Protein 3H5J (pdb70)

GO terms:
  GO:0005886 plasma membrane (C, HDA)
  GO:0009098 L-leucine biosynthetic process (P, IMP)

Foldseek 3Di:
DDADFKDKWFEFEAADEQAAQCQQFNPVQPVDPDLPAPQCRGSVVVVVDCPRRCNDPPNVLTAEYLYEAAAHADDHDLVSLSNSVRSRHQEYEYQYYHVVVLVSCLQQQHHDWHFHVVVSVVVNVLCVVPPGFMWMAGLVQQWIDTPNDIGHTDDDPVSSVSRRVVHD/DADFKDKWFEFEAEDEQCEACQQFNPVQVPDDDLPAPQCRGNVVVVVDCPRRCNDPPVVLTAEYLYEAAPHDDDHDLVSLRNSVSSRHQEYEYQYYHPVCQVSCLQVRHHYWHFHVVVSVVVNVLCVVPGGFMWMAGLVQQWIDTPNDITHTDHDVVSSVSNRVVPD

Nearest PDB structures (foldseek):
  3h5j-assembly1_A  TM=1.006E+00  e=5.951E-39  Mycobacterium tuberculosis
  3h5e-assembly2_B  TM=9.821E-01  e=2.047E-31  Mycobacterium tuberculosis
  3q3w-assembly1_A  TM=9.520E-01  e=8.293E-19  Campylobacter jejuni subsp. jejuni IA3902
  2hcu-assembly1_A  TM=9.298E-01  e=5.279E-19  Streptococcus mutans
  1v7l-assembly1_B  TM=7.993E-01  e=8.007E-11  Pyrococcus horikoshii OT3

Organism: Mycobacterium tuberculosis (strain ATCC 25618 / H37Rv) (NCBI:txid83332)

CATH classification: 3.20.19.10

B-factor: mean 21.62, std 10.98, range [8.54, 83.17]

Structure (mmCIF, N/CA/C/O backbone):
data_3H5J
#
_entry.id   3H5J
#
_cell.length_a   41.070
_cell.length_b   75.710
_cell.length_c   48.840
_cell.angle_alpha   90.00
_cell.angle_beta   103.22
_cell.angle_gamma   90.00
#
_symmetry.space_group_name_H-M   'P 1 21 1'
#
loop_
_entity.id
_entity.type
_entity.pdbx_description
1 polymer '3-isopropylmalate dehydratase small subunit'
2 non-polymer 1,2-ETHANEDIOL
3 non-polymer 'SULFATE ION'
4 water water
#
loop_
_atom_site.group_PDB
_atom_site.id
_atom_site.type_symbol
_atom_site.label_atom_id
_atom_site.label_alt_id
_atom_site.label_comp_id
_atom_site.label_asym_id
_atom_site.label_entity_id
_atom_site.label_seq_id
_atom_site.pdbx_PDB_ins_code
_atom_site.Cartn_x
_atom_site.Cartn_y
_atom_site.Cartn_z
_atom_site.occupancy
_atom_site.B_iso_or_equiv
_atom_site.auth_seq_id
_atom_site.auth_comp_id
_atom_site.auth_asym_id
_atom_site.auth_atom_id
_atom_site.pdbx_PDB_model_num
ATOM 1 N N . SER A 1 4 A 23.432 17.279 -12.491 1.00 44.41 1 SER A N 1
ATOM 2 C CA . SER A 1 4 A 23.985 16.618 -13.671 1.00 41.23 1 SER A CA 1
ATOM 3 C C . SER A 1 4 A 25.508 16.580 -13.554 1.00 39.53 1 SER A C 1
ATOM 4 O O . SER A 1 4 A 26.133 17.444 -12.908 1.00 53.15 1 SER A O 1
ATOM 7 N N . GLU A 1 5 ? 26.114 15.559 -14.170 1.00 39.87 2 GLU A N 1
ATOM 8 C CA . GLU A 1 5 ? 27.562 15.588 -14.231 1.00 40.52 2 GLU A CA 1
ATOM 9 C C . GLU A 1 5 ? 27.935 15.706 -15.712 1.00 42.27 2 GLU A C 1
ATOM 10 O O . GLU A 1 5 ? 27.274 15.191 -16.599 1.00 48.47 2 GLU A O 1
ATOM 16 N N . ALA A 1 6 ? 29.042 16.406 -15.883 1.00 40.11 3 ALA A N 1
ATOM 17 C CA . ALA A 1 6 ? 29.662 16.529 -17.198 1.00 38.43 3 ALA A CA 1
ATOM 18 C C . ALA A 1 6 ? 30.355 15.240 -17.619 1.00 38.62 3 ALA A C 1
ATOM 19 O O . ALA A 1 6 ? 31.007 14.544 -16.851 1.00 43.30 3 ALA A O 1
ATOM 21 N N . PHE A 1 7 ? 30.165 14.936 -18.909 1.00 31.73 4 PHE A N 1
ATOM 22 C CA . PHE A 1 7 ? 30.682 13.772 -19.551 1.00 27.47 4 PHE A CA 1
ATOM 23 C C . PHE A 1 7 ? 31.909 14.227 -20.352 1.00 28.28 4 PHE A C 1
ATOM 24 O O . PHE A 1 7 ? 31.667 14.832 -21.402 1.00 28.23 4 PHE A O 1
ATOM 32 N N . HIS A 1 8 ? 33.032 13.704 -19.916 1.00 28.85 5 HIS A N 1
ATOM 33 C CA . HIS A 1 8 ? 34.208 13.822 -20.794 1.00 29.56 5 HIS A CA 1
ATOM 34 C C . HIS A 1 8 ? 34.792 12.485 -21.221 1.00 25.05 5 HIS A C 1
ATOM 35 O O . HIS A 1 8 ? 34.950 12.281 -22.435 1.00 25.03 5 HIS A O 1
ATOM 42 N N . THR A 1 9 ? 35.077 11.577 -20.291 1.00 25.75 6 THR A N 1
ATOM 43 C CA . THR A 1 9 ? 35.510 10.220 -20.609 1.00 23.90 6 THR A CA 1
ATOM 44 C C . THR A 1 9 ? 34.905 9.273 -19.576 1.00 23.05 6 THR A C 1
ATOM 45 O O . THR A 1 9 ? 34.734 9.651 -18.398 1.00 32.25 6 THR A O 1
ATOM 52 N N . HIS A 1 10 ? 34.582 8.053 -19.967 1.00 17.98 7 HIS A N 1
ATOM 53 C CA . HIS A 1 10 ? 34.018 7.064 -19.084 1.00 16.23 7 HIS A CA 1
ATOM 54 C C . HIS A 1 10 ? 34.680 5.718 -19.392 1.00 16.73 7 HIS A C 1
ATOM 55 O O . HIS A 1 10 ? 34.746 5.348 -20.571 1.00 16.95 7 HIS A O 1
ATOM 62 N N . SER A 1 11 ? 35.148 5.019 -18.409 1.00 16.18 8 SER A N 1
ATOM 63 C CA . SER A 1 11 ? 35.676 3.655 -18.491 1.00 15.49 8 SER A CA 1
ATOM 64 C C . SER A 1 11 ? 34.859 2.763 -17.598 1.00 15.12 8 SER A C 1
ATOM 65 O O . SER A 1 11 ? 34.661 3.096 -16.402 1.00 18.86 8 SER A O 1
ATOM 68 N N . GLY A 1 12 ? 34.410 1.629 -18.103 1.00 13.96 9 GLY A N 1
ATOM 69 C CA . GLY A 1 12 ? 33.714 0.695 -17.236 1.00 14.55 9 GLY A CA 1
ATOM 70 C C . GLY A 1 12 ? 33.569 -0.646 -17.892 1.00 12.33 9 GLY A C 1
ATOM 71 O O . GLY A 1 12 ? 33.928 -0.819 -19.065 1.00 12.70 9 GLY A O 1
ATOM 72 N N . ILE A 1 13 ? 33.032 -1.588 -17.140 1.00 12.45 10 ILE A N 1
ATOM 73 C CA . ILE A 1 13 ? 32.837 -2.936 -17.656 1.00 11.98 10 ILE A CA 1
ATOM 74 C C . ILE A 1 13 ? 31.844 -2.864 -18.815 1.00 11.51 10 ILE A C 1
ATOM 75 O O . ILE A 1 13 ? 30.766 -2.325 -18.708 1.00 11.87 10 ILE A O 1
ATOM 80 N N . GLY A 1 14 ? 32.249 -3.511 -19.906 1.00 10.69 11 GLY A N 1
ATOM 81 C CA . GLY A 1 14 ? 31.394 -3.631 -21.076 1.00 10.61 11 GLY A CA 1
ATOM 82 C C . GLY A 1 14 ? 30.438 -4.800 -20.942 1.00 9.83 11 GLY A C 1
ATOM 83 O O . GLY A 1 14 ? 30.775 -5.874 -20.474 1.00 11.49 11 GLY A O 1
ATOM 84 N N . VAL A 1 15 ? 29.205 -4.583 -21.428 1.00 9.94 12 VAL A N 1
ATOM 85 C CA . VAL A 1 15 ? 28.159 -5.598 -21.369 1.00 10.46 12 VAL A CA 1
ATOM 86 C C . VAL A 1 15 ? 27.724 -5.948 -22.783 1.00 9.88 12 VAL A C 1
ATOM 87 O O . VAL A 1 15 ? 27.206 -5.051 -23.507 1.00 10.42 12 VAL A O 1
ATOM 91 N N . PRO A 1 16 ? 27.876 -7.192 -23.194 1.00 9.77 13 PRO A N 1
ATOM 92 C CA . PRO A 1 16 ? 27.504 -7.567 -24.552 1.00 10.44 13 PRO A CA 1
ATOM 93 C C . PRO A 1 16 ? 26.048 -7.967 -24.666 1.00 10.40 13 PRO A C 1
ATOM 94 O O . PRO A 1 16 ? 25.670 -9.071 -24.260 1.00 15.04 13 PRO A O 1
ATOM 98 N N . LEU A 1 17 ? 25.226 -7.147 -25.236 1.00 10.66 14 LEU A N 1
ATOM 99 C CA . LEU A 1 17 ? 23.793 -7.362 -25.398 1.00 10.38 14 LEU A CA 1
ATOM 100 C C . LEU A 1 17 ? 23.508 -7.598 -26.887 1.00 10.40 14 LEU A C 1
ATOM 101 O O . LEU A 1 17 ? 23.351 -6.646 -27.652 1.00 10.34 14 LEU A O 1
ATOM 106 N N . ARG A 1 18 ? 23.406 -8.878 -27.273 1.00 12.90 15 ARG A N 1
ATOM 107 C CA . ARG A 1 18 ? 23.147 -9.227 -28.667 1.00 13.61 15 ARG A CA 1
ATOM 108 C C . ARG A 1 18 ? 21.648 -9.233 -28.882 1.00 13.76 15 ARG A C 1
ATOM 109 O O . ARG A 1 18 ? 21.029 -10.280 -29.109 1.00 16.04 15 ARG A O 1
ATOM 117 N N . ARG A 1 19 ? 21.076 -8.063 -28.762 1.00 13.42 16 ARG A N 1
ATOM 118 C CA . ARG A 1 19 ? 19.667 -7.818 -29.027 1.00 12.85 16 ARG A CA 1
ATOM 119 C C . ARG A 1 19 ? 19.641 -6.615 -29.951 1.00 11.65 16 ARG A C 1
ATOM 120 O O . ARG A 1 19 ? 20.227 -5.570 -29.666 1.00 12.80 16 ARG A O 1
ATOM 128 N N . SER A 1 20 ? 18.894 -6.755 -31.023 1.00 13.17 17 SER A N 1
ATOM 129 C CA . SER A 1 20 ? 18.680 -5.738 -32.024 1.00 11.89 17 SER A CA 1
ATOM 130 C C . SER A 1 20 ? 17.239 -5.242 -31.962 1.00 10.75 17 SER A C 1
ATOM 131 O O . SER A 1 20 ? 16.366 -5.918 -31.445 1.00 12.04 17 SER A O 1
ATOM 134 N N . ASN A 1 21 ? 17.054 -4.044 -32.488 1.00 11.23 18 ASN A N 1
ATOM 135 C CA . ASN A 1 21 ? 15.686 -3.521 -32.601 1.00 12.71 18 ASN A CA 1
ATOM 136 C C . ASN A 1 21 ? 15.025 -3.404 -31.220 1.00 12.66 18 ASN A C 1
ATOM 137 O O . ASN A 1 21 ? 13.827 -3.611 -31.086 1.00 14.93 18 ASN A O 1
ATOM 142 N N . VAL A 1 22 ? 15.829 -3.078 -30.205 1.00 12.07 19 VAL A N 1
ATOM 143 C CA . VAL A 1 22 ? 15.344 -3.048 -28.830 1.00 12.29 19 VAL A CA 1
ATOM 144 C C . VAL A 1 22 ? 14.372 -1.873 -28.646 1.00 13.45 19 VAL A C 1
ATOM 145 O O . VAL A 1 22 ? 14.713 -0.730 -28.931 1.00 15.26 19 VAL A O 1
ATOM 149 N N . ASP A 1 23 ? 13.186 -2.183 -28.202 1.00 14.29 20 ASP A N 1
ATOM 150 C CA . ASP A 1 23 ? 12.128 -1.174 -28.014 1.00 16.25 20 ASP A CA 1
ATOM 151 C C . ASP A 1 23 ? 12.114 -0.695 -26.571 1.00 13.95 20 ASP A C 1
ATOM 152 O O . ASP A 1 23 ? 12.635 -1.328 -25.648 1.00 14.48 20 ASP A O 1
ATOM 161 N N . THR A 1 24 ? 11.537 0.474 -26.388 1.00 12.85 21 THR A N 1
ATOM 162 C CA . THR A 1 24 ? 11.427 1.116 -25.086 1.00 13.98 21 THR A CA 1
ATOM 163 C C . THR A 1 24 ? 10.823 0.191 -24.051 1.00 13.44 21 THR A C 1
ATOM 164 O O . THR A 1 24 ? 11.291 0.189 -22.924 1.00 13.68 21 THR A O 1
ATOM 168 N N . ASP A 1 25 ? 9.838 -0.603 -24.390 1.00 13.95 22 ASP A N 1
ATOM 169 C CA . ASP A 1 25 ? 9.218 -1.445 -23.335 1.00 15.22 22 ASP A CA 1
ATOM 170 C C . ASP A 1 25 ? 10.063 -2.642 -22.950 1.00 14.89 22 ASP A C 1
ATOM 171 O O . ASP A 1 25 ? 9.825 -3.241 -21.925 1.00 16.89 22 ASP A O 1
ATOM 180 N N . GLN A 1 26 ? 11.065 -3.001 -23.761 1.00 13.55 23 GLN A N 1
ATOM 181 C CA . GLN A 1 26 ? 12.080 -3.960 -23.317 1.00 13.41 23 GLN A CA 1
ATOM 182 C C . GLN A 1 26 ? 13.112 -3.304 -22.392 1.00 11.64 23 GLN A C 1
ATOM 183 O O . GLN A 1 26 ? 13.584 -3.895 -21.434 1.00 13.01 23 GLN A O 1
ATOM 189 N N . ILE A 1 27 ? 13.487 -2.069 -22.721 1.00 11.51 24 ILE A N 1
ATOM 190 C CA . ILE A 1 27 ? 14.412 -1.313 -21.861 1.00 11.43 24 ILE A CA 1
ATOM 191 C C . ILE A 1 27 ? 13.790 -1.057 -20.523 1.00 11.32 24 ILE A C 1
ATOM 192 O O . ILE A 1 27 ? 14.479 -1.209 -19.504 1.00 11.97 24 ILE A O 1
ATOM 197 N N . ILE A 1 28 ? 12.531 -0.666 -20.467 1.00 11.94 25 ILE A N 1
ATOM 198 C CA . ILE A 1 28 ? 11.841 -0.490 -19.197 1.00 12.71 25 ILE A CA 1
ATOM 199 C C . ILE A 1 28 ? 10.365 -0.756 -19.460 1.00 12.71 25 ILE A C 1
ATOM 200 O O . ILE A 1 28 ? 9.649 -0.034 -20.122 1.00 14.32 25 ILE A O 1
ATOM 205 N N . PRO A 1 29 ? 9.886 -1.902 -18.939 1.00 14.14 26 PRO A N 1
ATOM 206 C CA . PRO A 1 29 ? 8.472 -2.256 -19.167 1.00 15.12 26 PRO A CA 1
ATOM 207 C C . PRO A 1 29 ? 7.491 -1.235 -18.638 1.00 14.43 26 PRO A C 1
ATOM 208 O O . PRO A 1 29 ? 7.694 -0.519 -17.661 1.00 14.70 26 PRO A O 1
ATOM 212 N N . ALA A 1 30 ? 6.344 -1.176 -19.312 1.00 17.82 27 ALA A N 1
ATOM 213 C CA . ALA A 1 30 ? 5.253 -0.228 -19.059 1.00 21.86 27 ALA A CA 1
ATOM 214 C C . ALA A 1 30 ? 4.822 -0.204 -17.601 1.00 18.33 27 ALA A C 1
ATOM 215 O O . ALA A 1 30 ? 4.456 0.858 -17.074 1.00 20.10 27 ALA A O 1
ATOM 217 N N . VAL A 1 31 ? 4.813 -1.331 -16.911 1.00 17.85 28 VAL A N 1
ATOM 218 C CA . VAL A 1 31 ? 4.328 -1.421 -15.537 1.00 18.43 28 VAL A CA 1
ATOM 219 C C . VAL A 1 31 ? 5.206 -0.601 -14.611 1.00 16.99 28 VAL A C 1
ATOM 220 O O . VAL A 1 31 ? 4.771 -0.265 -13.522 1.00 23.48 28 VAL A O 1
ATOM 224 N N . PHE A 1 32 ? 6.429 -0.245 -14.973 1.00 14.66 29 PHE A N 1
ATOM 225 C CA . PHE A 1 32 ? 7.300 0.568 -14.164 1.00 14.97 29 PHE A CA 1
ATOM 226 C C . PHE A 1 32 ? 7.123 2.073 -14.386 1.00 16.08 29 PHE A C 1
ATOM 227 O O . PHE A 1 32 ? 7.730 2.919 -13.733 1.00 20.87 29 PHE A O 1
ATOM 235 N N . LEU A 1 33 ? 6.334 2.457 -15.354 1.00 17.88 30 LEU A N 1
ATOM 236 C CA . LEU A 1 33 ? 6.286 3.908 -15.648 1.00 18.51 30 LEU A CA 1
ATOM 237 C C . LEU A 1 33 ? 5.061 4.595 -15.128 1.00 16.69 30 LEU A C 1
ATOM 238 O O . LEU A 1 33 ? 4.742 5.696 -15.522 1.00 20.17 30 LEU A O 1
ATOM 243 N N . LYS A 1 34 ? 4.351 3.964 -14.216 1.00 17.75 31 LYS A N 1
ATOM 244 C CA . LYS A 1 34 ? 3.303 4.689 -13.462 1.00 18.70 31 LYS A CA 1
ATOM 245 C C . LYS A 1 34 ? 3.872 5.470 -12.287 1.00 19.70 31 LYS A C 1
ATOM 246 O O . LYS A 1 34 ? 3.146 6.306 -11.758 1.00 26.50 31 LYS A O 1
ATOM 252 N N . ARG A 1 35 ? 5.107 5.244 -11.890 1.00 20.27 32 ARG A N 1
ATOM 253 C CA . ARG A 1 35 ? 5.806 6.005 -10.851 1.00 23.53 32 ARG A CA 1
ATOM 254 C C . ARG A 1 35 ? 5.918 7.473 -11.246 1.00 24.06 32 ARG A C 1
ATOM 255 O O . ARG A 1 35 ? 6.351 7.653 -12.386 1.00 23.98 32 ARG A O 1
ATOM 263 N N . VAL A 1 36 ? 5.588 8.435 -10.399 1.00 22.60 33 VAL A N 1
ATOM 264 C CA . VAL A 1 36 ? 5.540 9.889 -10.621 1.00 25.22 33 VAL A CA 1
ATOM 265 C C . VAL A 1 36 ? 6.816 10.493 -10.086 1.00 24.26 33 VAL A C 1
ATOM 266 O O . VAL A 1 36 ? 7.147 11.660 -10.306 1.00 28.30 33 VAL A O 1
ATOM 270 N N . THR A 1 37 ? 7.547 9.700 -9.327 1.00 26.93 34 THR A N 1
ATOM 271 C CA . THR A 1 37 ? 8.757 10.175 -8.708 1.00 32.53 34 THR A CA 1
ATOM 272 C C . THR A 1 37 ? 9.915 9.986 -9.677 1.00 29.76 34 THR A C 1
ATOM 273 O O . THR A 1 37 ? 9.927 9.493 -10.837 1.00 32.15 34 THR A O 1
ATOM 277 N N . ARG A 1 38 ? 11.032 10.485 -9.119 1.00 30.23 35 ARG A N 1
ATOM 278 C CA . ARG A 1 38 ? 12.265 10.550 -9.855 1.00 29.98 35 ARG A CA 1
ATOM 279 C C . ARG A 1 38 ? 13.354 9.610 -9.289 1.00 31.22 35 ARG A C 1
ATOM 280 O O . ARG A 1 38 ? 14.301 9.558 -10.051 1.00 40.57 35 ARG A O 1
ATOM 288 N N . THR A 1 39 ? 13.216 9.022 -8.115 1.00 34.57 36 THR A N 1
ATOM 289 C CA . THR A 1 39 ? 14.104 8.056 -7.511 1.00 34.51 36 THR A CA 1
ATOM 290 C C . THR A 1 39 ? 14.258 6.890 -8.499 1.00 28.22 36 THR A C 1
ATOM 291 O O . THR A 1 39 ? 13.405 6.685 -9.337 1.00 26.47 36 THR A O 1
ATOM 295 N N . GLY A 1 40 ? 15.363 6.185 -8.411 1.00 29.99 37 GLY A N 1
ATOM 296 C CA . GLY A 1 40 ? 15.701 5.022 -9.067 1.00 34.02 37 GLY A CA 1
ATOM 297 C C . GLY A 1 40 ? 14.889 4.090 -9.904 1.00 27.77 37 GLY A C 1
ATOM 298 O O . GLY A 1 40 ? 14.057 3.312 -9.465 1.00 31.23 37 GLY A O 1
ATOM 299 N N . PHE A 1 41 ? 15.112 4.142 -11.218 1.00 20.12 38 PHE A N 1
ATOM 300 C CA . PHE A 1 41 ? 14.455 3.238 -12.141 1.00 16.14 38 PHE A CA 1
ATOM 301 C C . PHE A 1 41 ? 15.297 2.037 -12.487 1.00 13.77 38 PHE A C 1
ATOM 302 O O . PHE A 1 41 ? 14.972 1.243 -13.394 1.00 15.62 38 PHE A O 1
ATOM 310 N N . GLU A 1 42 ? 16.358 1.791 -11.764 1.00 14.91 39 GLU A N 1
ATOM 311 C CA . GLU A 1 42 ? 17.285 0.696 -12.087 1.00 13.29 39 GLU A CA 1
ATOM 312 C C . GLU A 1 42 ? 16.590 -0.665 -12.085 1.00 14.47 39 GLU A C 1
ATOM 313 O O . GLU A 1 42 ? 16.996 -1.514 -12.883 1.00 13.99 39 GLU A O 1
ATOM 319 N N . ASP A 1 43 ? 15.623 -0.871 -11.192 1.00 14.55 40 ASP A N 1
ATOM 320 C CA . ASP A 1 43 ? 15.015 -2.181 -11.144 1.00 14.63 40 ASP A CA 1
ATOM 321 C C . ASP A 1 43 ? 14.144 -2.440 -12.375 1.00 13.92 40 ASP A C 1
ATOM 322 O O . ASP A 1 43 ? 13.876 -3.617 -12.659 1.00 15.97 40 ASP A O 1
ATOM 331 N N . GLY A 1 44 ? 13.721 -1.405 -13.076 1.00 14.21 41 GLY A N 1
ATOM 332 C CA . GLY A 1 44 ? 12.974 -1.598 -14.300 1.00 14.73 41 GLY A CA 1
ATOM 333 C C . GLY A 1 44 ? 13.826 -1.895 -15.519 1.00 13.16 41 GLY A C 1
ATOM 334 O O . GLY A 1 44 ? 13.267 -2.377 -16.513 1.00 13.54 41 GLY A O 1
ATOM 335 N N . LEU A 1 45 ? 15.111 -1.616 -15.500 1.00 11.93 42 LEU A N 1
ATOM 336 C CA . LEU A 1 45 ? 15.944 -1.785 -16.662 1.00 11.49 42 LEU A CA 1
ATOM 337 C C . LEU A 1 45 ? 15.936 -3.229 -17.110 1.00 11.56 42 LEU A C 1
ATOM 338 O O . LEU A 1 45 ? 16.318 -4.132 -16.327 1.00 12.53 42 LEU A O 1
ATOM 343 N N . PHE A 1 46 ? 15.520 -3.517 -18.335 1.00 10.84 43 PHE A N 1
ATOM 344 C CA . PHE A 1 46 ? 15.498 -4.877 -18.869 1.00 11.81 43 PHE A CA 1
ATOM 345 C C . PHE A 1 46 ? 14.763 -5.808 -17.911 1.00 11.98 43 PHE A C 1
ATOM 346 O O . PHE A 1 46 ? 15.089 -6.967 -17.789 1.00 12.34 43 PHE A O 1
ATOM 354 N N . ALA A 1 47 ? 13.726 -5.348 -17.209 1.00 13.02 44 ALA A N 1
ATOM 355 C CA . ALA A 1 47 ? 13.204 -6.145 -16.104 1.00 13.82 44 ALA A CA 1
ATOM 356 C C . ALA A 1 47 ? 12.567 -7.440 -16.556 1.00 14.36 44 ALA A C 1
ATOM 357 O O . ALA A 1 47 ? 12.584 -8.441 -15.854 1.00 15.31 44 ALA A O 1
ATOM 359 N N . GLY A 1 48 ? 11.952 -7.441 -17.741 1.00 14.74 4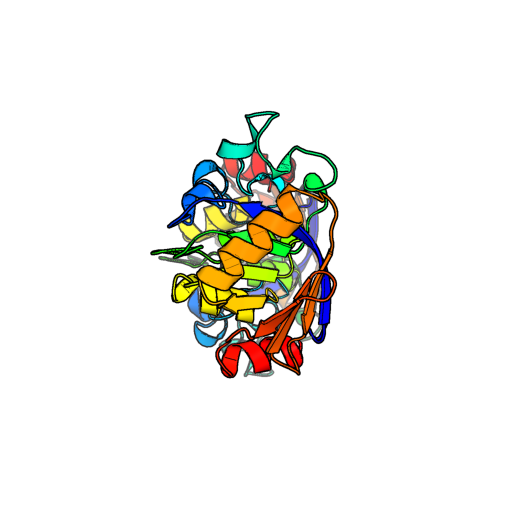5 GLY A N 1
ATOM 360 C CA . GLY A 1 48 ? 11.394 -8.681 -18.244 1.00 15.35 45 GLY A CA 1
ATOM 361 C C . GLY A 1 48 ? 12.501 -9.690 -18.522 1.00 14.18 45 GLY A C 1
ATOM 362 O O . GLY A 1 48 ? 12.477 -10.828 -18.066 1.00 15.11 45 GLY A O 1
ATOM 363 N N . TRP A 1 49 ? 13.536 -9.245 -19.245 1.00 12.91 46 TRP A N 1
ATOM 364 C CA . TRP A 1 49 ? 14.647 -10.097 -19.629 1.00 12.61 46 TRP A CA 1
ATOM 365 C C . TRP A 1 49 ? 15.472 -10.590 -18.434 1.00 12.31 46 TRP A C 1
ATOM 366 O O . TRP A 1 49 ? 15.994 -11.708 -18.445 1.00 12.55 46 TRP A O 1
ATOM 377 N N . ARG A 1 50 ? 15.473 -9.799 -17.365 1.00 12.30 47 ARG A N 1
ATOM 378 C CA . ARG A 1 50 ? 16.192 -10.150 -16.168 1.00 11.70 47 ARG A CA 1
ATOM 379 C C . ARG A 1 50 ? 15.551 -11.288 -15.371 1.00 12.20 47 ARG A C 1
ATOM 380 O O . ARG A 1 50 ? 16.153 -11.767 -14.445 1.00 13.64 47 ARG A O 1
ATOM 388 N N . SER A 1 51 ? 14.368 -11.711 -15.781 1.00 12.74 48 SER A N 1
ATOM 389 C CA . SER A 1 51 ? 13.770 -12.867 -15.171 1.00 15.17 48 SER A CA 1
ATOM 390 C C . SER A 1 51 ? 14.578 -14.132 -15.428 1.00 15.38 48 SER A C 1
ATOM 391 O O . SER A 1 51 ? 14.467 -15.091 -14.667 1.00 17.17 48 SER A O 1
ATOM 394 N N . ASP A 1 52 ? 15.398 -14.167 -16.491 1.00 14.92 49 ASP A N 1
ATOM 395 C CA . ASP A 1 52 ? 16.236 -15.341 -16.797 1.00 15.44 49 ASP A CA 1
ATOM 396 C C . ASP A 1 52 ? 17.584 -15.212 -16.122 1.00 15.42 49 ASP A C 1
ATOM 397 O O . ASP A 1 52 ? 18.289 -14.225 -16.385 1.00 14.73 49 ASP A O 1
ATOM 402 N N . PRO A 1 53 ? 17.977 -16.159 -15.251 1.00 16.26 50 PRO A N 1
ATOM 403 C CA . PRO A 1 53 ? 19.275 -16.042 -14.576 1.00 16.78 50 PRO A CA 1
ATOM 404 C C . PRO A 1 53 ? 20.460 -16.069 -15.552 1.00 16.25 50 PRO A C 1
ATOM 405 O O . PRO A 1 53 ? 21.580 -15.715 -15.179 1.00 18.33 50 PRO A O 1
ATOM 409 N N . ALA A 1 54 ? 20.254 -16.502 -16.783 1.00 15.75 51 ALA A N 1
ATOM 410 C CA . ALA A 1 54 ? 21.315 -16.496 -17.773 1.00 15.30 51 ALA A CA 1
ATOM 411 C C . ALA A 1 54 ? 21.338 -15.245 -18.618 1.00 14.64 51 ALA A C 1
ATOM 412 O O . ALA A 1 54 ? 22.219 -15.086 -19.464 1.00 15.24 51 ALA A O 1
ATOM 414 N N . PHE A 1 55 ? 20.415 -14.294 -18.383 1.00 14.05 52 PHE A N 1
ATOM 415 C CA . PHE A 1 55 ? 20.500 -13.006 -19.088 1.00 12.84 52 PHE A CA 1
ATOM 416 C C . PHE A 1 55 ? 21.770 -12.314 -18.666 1.00 12.12 52 PHE A C 1
ATOM 417 O O . PHE A 1 55 ? 22.144 -12.370 -17.511 1.00 12.78 52 PHE A O 1
ATOM 425 N N . VAL A 1 56 ? 22.407 -11.655 -19.621 1.00 12.18 53 VAL A N 1
ATOM 426 C CA . VAL A 1 56 ? 23.758 -11.169 -19.410 1.00 13.36 53 VAL A CA 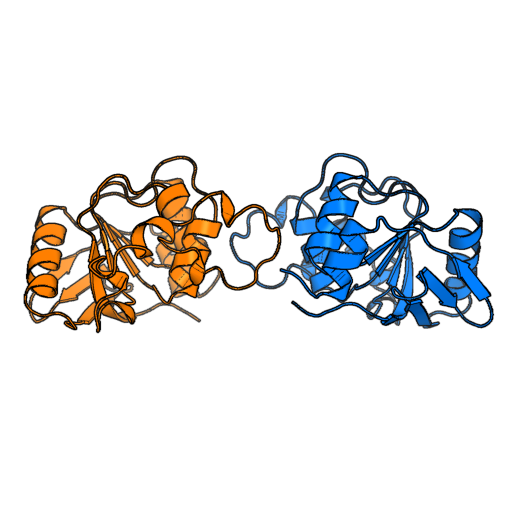1
ATOM 427 C C . VAL A 1 56 ? 23.897 -10.278 -18.216 1.00 13.44 53 VAL A C 1
ATOM 428 O O . VAL A 1 56 ? 24.896 -10.286 -17.499 1.00 14.04 53 VAL A O 1
ATOM 432 N N . LEU A 1 57 ? 22.883 -9.444 -17.962 1.00 14.22 54 LEU A N 1
ATOM 433 C CA . LEU A 1 57 ? 23.026 -8.469 -16.922 1.00 15.10 54 LEU A CA 1
ATOM 434 C C . LEU A 1 57 ? 22.943 -9.101 -15.534 1.00 15.24 54 LEU A C 1
ATOM 435 O O . LEU A 1 57 ? 23.229 -8.495 -14.520 1.00 17.91 54 LEU A O 1
ATOM 440 N N . ASN A 1 58 ? 22.523 -10.386 -15.461 1.00 14.79 55 ASN A N 1
ATOM 441 C CA . ASN A 1 58 ? 22.530 -11.129 -14.227 1.00 15.14 55 ASN A CA 1
ATOM 442 C C . ASN A 1 58 ? 23.835 -11.834 -13.915 1.00 14.94 55 ASN A C 1
ATOM 443 O O . ASN A 1 58 ? 23.974 -12.472 -12.888 1.00 19.12 55 ASN A O 1
ATOM 448 N N . LEU A 1 59 ? 24.788 -11.826 -14.830 1.00 13.67 56 LEU A N 1
ATOM 449 C CA . LEU A 1 59 ? 26.020 -12.549 -14.673 1.00 12.77 56 LEU A CA 1
ATOM 450 C C . LEU A 1 59 ? 27.137 -11.643 -14.186 1.00 11.94 56 LEU A C 1
ATOM 451 O O . LEU A 1 59 ? 27.378 -10.564 -14.749 1.00 14.07 56 LEU A O 1
ATOM 456 N N . SER A 1 60 ? 27.882 -12.096 -13.220 1.00 12.84 57 SER A N 1
ATOM 457 C CA . SER A 1 60 ? 29.076 -11.369 -12.822 1.00 13.14 57 SER A CA 1
ATOM 458 C C . SER A 1 60 ? 30.116 -11.457 -13.903 1.00 13.00 57 SER A C 1
ATOM 459 O O . SER A 1 60 ? 30.274 -12.535 -14.497 1.00 14.81 57 SER A O 1
ATOM 464 N N . PRO A 1 61 ? 30.903 -10.423 -14.206 1.00 12.72 58 PRO A N 1
ATOM 465 C CA . PRO A 1 61 ? 30.864 -9.072 -13.656 1.00 12.15 58 PRO A CA 1
ATOM 466 C C . PRO A 1 61 ? 30.013 -8.103 -14.450 1.00 11.12 58 PRO A C 1
ATOM 467 O O . PRO A 1 61 ? 29.986 -6.887 -14.175 1.00 11.68 58 PRO A O 1
ATOM 471 N N . PHE A 1 62 ? 29.279 -8.604 -15.440 1.00 11.64 59 PHE A N 1
ATOM 472 C CA . PHE A 1 62 ? 28.444 -7.758 -16.311 1.00 11.34 59 PHE A CA 1
ATOM 473 C C . PHE A 1 62 ? 27.344 -7.073 -15.546 1.00 11.43 59 PHE A C 1
ATOM 474 O O . PHE A 1 62 ? 26.883 -6.021 -15.934 1.00 12.04 59 PHE A O 1
ATOM 482 N N . ASP A 1 63 ? 26.938 -7.652 -14.419 1.00 11.46 60 ASP A N 1
ATOM 483 C CA . ASP A 1 63 ? 25.957 -7.012 -13.567 1.00 11.84 60 ASP A CA 1
ATOM 484 C C . ASP A 1 63 ? 26.425 -5.678 -13.014 1.00 11.84 60 ASP A C 1
ATOM 485 O O . ASP A 1 63 ? 25.579 -4.882 -12.604 1.00 13.09 60 ASP A O 1
ATOM 490 N N . ARG A 1 64 ? 27.720 -5.399 -13.013 1.00 11.66 61 ARG A N 1
ATOM 491 C CA . ARG A 1 64 ? 28.266 -4.108 -12.639 1.00 11.48 61 ARG A CA 1
ATOM 492 C C . ARG A 1 64 ? 28.717 -3.284 -13.832 1.00 10.98 61 ARG A C 1
ATOM 493 O O . ARG A 1 64 ? 29.456 -2.318 -13.734 1.00 11.90 61 ARG A O 1
ATOM 501 N N . GLY A 1 65 ? 28.218 -3.674 -15.021 1.00 11.50 62 GLY A N 1
ATOM 502 C CA . GLY A 1 65 ? 28.589 -2.939 -16.216 1.00 12.47 62 GLY A CA 1
ATOM 503 C C . GLY A 1 65 ? 28.091 -1.513 -16.285 1.00 10.51 62 GLY A C 1
ATOM 504 O O . GLY A 1 65 ? 27.062 -1.172 -15.740 1.00 11.71 62 GLY A O 1
ATOM 505 N N . SER A 1 66 ? 28.843 -0.728 -17.023 1.00 11.38 63 SER A N 1
ATOM 506 C CA . SER A 1 66 ? 28.451 0.650 -17.285 1.00 11.28 63 SER A CA 1
ATOM 507 C C . SER A 1 66 ? 28.602 1.066 -18.752 1.00 11.29 63 SER A C 1
ATOM 508 O O . SER A 1 66 ? 28.288 2.224 -19.033 1.00 11.82 63 SER A O 1
ATOM 511 N N . VAL A 1 67 ? 29.014 0.188 -19.619 1.00 10.48 64 VAL A N 1
ATOM 512 C CA . VAL A 1 67 ? 29.063 0.455 -21.066 1.00 10.73 64 VAL A CA 1
ATOM 513 C C . VAL A 1 67 ? 28.279 -0.664 -21.693 1.00 9.73 64 VAL A C 1
ATOM 514 O O . VAL A 1 67 ? 28.693 -1.844 -21.625 1.00 11.30 64 VAL A O 1
ATOM 518 N N . LEU A 1 68 ? 27.148 -0.362 -22.318 1.00 9.35 65 LEU A N 1
ATOM 519 C CA . LEU A 1 68 ? 26.293 -1.368 -22.958 1.00 9.50 65 LEU A CA 1
ATOM 520 C C . LEU A 1 68 ? 26.607 -1.430 -24.434 1.00 8.85 65 LEU A C 1
ATOM 521 O O . LEU A 1 68 ? 26.522 -0.388 -25.107 1.00 10.66 65 LEU A O 1
ATOM 526 N N . VAL A 1 69 ? 26.956 -2.584 -24.925 1.00 9.29 66 VAL A N 1
ATOM 527 C CA . VAL A 1 69 ? 27.215 -2.778 -26.364 1.00 9.49 66 VAL A CA 1
ATOM 528 C C . VAL A 1 69 ? 26.028 -3.529 -26.923 1.00 9.31 66 VAL A C 1
ATOM 529 O O . VAL A 1 69 ? 25.863 -4.736 -26.644 1.00 9.89 66 VAL A O 1
ATOM 533 N N . ALA A 1 70 ? 25.175 -2.850 -27.655 1.00 9.78 67 ALA A N 1
ATOM 534 C CA . ALA A 1 70 ? 23.934 -3.409 -28.151 1.00 9.96 67 ALA A CA 1
ATOM 535 C C . ALA A 1 70 ? 23.944 -3.624 -29.635 1.00 10.61 67 ALA A C 1
ATOM 536 O O . ALA A 1 70 ? 24.792 -3.109 -30.373 1.00 11.06 67 ALA A O 1
ATOM 538 N N . GLY A 1 71 ? 22.956 -4.378 -30.137 1.00 11.25 68 GLY A N 1
ATOM 539 C CA . GLY A 1 71 ? 22.793 -4.593 -31.564 1.00 11.73 6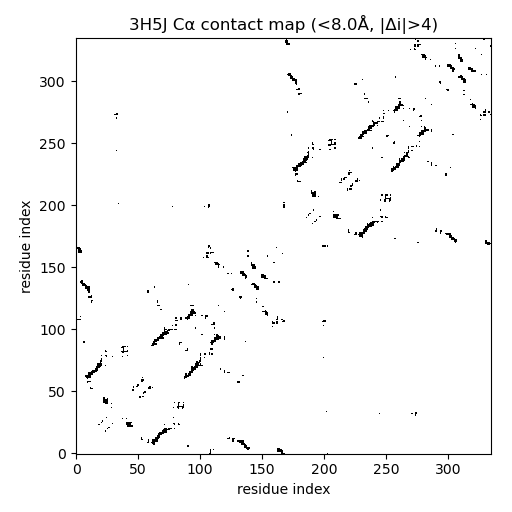8 GLY A CA 1
ATOM 540 C C . GLY A 1 71 ? 22.203 -3.360 -32.218 1.00 11.08 68 GLY A C 1
ATOM 541 O O . GLY A 1 71 ? 21.848 -2.350 -31.589 1.00 10.87 68 GLY A O 1
ATOM 542 N N . PRO A 1 72 ? 22.068 -3.433 -33.549 1.00 11.60 69 PRO A N 1
ATOM 543 C CA . PRO A 1 72 ? 21.539 -2.312 -34.308 1.00 11.95 69 PRO A CA 1
ATOM 544 C C . PRO A 1 72 ? 20.126 -1.968 -33.927 1.00 11.65 69 PRO A C 1
ATOM 545 O O . PRO A 1 72 ? 19.365 -2.835 -33.504 1.00 11.57 69 PRO A O 1
ATOM 549 N N . ASP A 1 73 ? 19.827 -0.689 -34.081 1.00 11.81 70 ASP A N 1
ATOM 550 C CA . ASP A 1 73 ? 18.463 -0.181 -33.896 1.00 12.53 70 ASP A CA 1
ATOM 551 C C . ASP A 1 73 ? 18.027 -0.264 -32.447 1.00 11.33 70 ASP A C 1
ATOM 552 O O . ASP A 1 73 ? 16.948 -0.648 -32.094 1.00 12.91 70 ASP A O 1
ATOM 557 N N . PHE A 1 74 ? 18.995 0.147 -31.577 1.00 11.71 71 PHE A N 1
ATOM 558 C CA . PHE A 1 74 ? 18.705 0.238 -30.162 1.00 11.79 71 PHE A CA 1
ATOM 559 C C . PHE A 1 74 ? 17.790 1.436 -29.842 1.00 11.22 71 PHE A C 1
ATOM 560 O O . PHE A 1 74 ? 18.107 2.579 -30.224 1.00 12.70 71 PHE A O 1
ATOM 568 N N . GLY A 1 75 ? 16.723 1.177 -29.133 1.00 12.27 72 GLY A N 1
ATOM 569 C CA . GLY A 1 75 ? 15.813 2.264 -28.839 1.00 14.00 72 GLY A CA 1
ATOM 570 C C . GLY A 1 75 ? 15.072 2.675 -30.108 1.00 14.49 72 GLY A C 1
ATOM 571 O O . GLY A 1 75 ? 14.691 3.832 -30.238 1.00 16.38 72 GLY A O 1
ATOM 572 N N . THR A 1 76 ? 14.817 1.778 -31.060 1.00 14.48 73 THR A N 1
ATOM 573 C CA . THR A 1 76 ? 14.111 2.081 -32.303 1.00 16.24 73 THR A CA 1
ATOM 574 C C . THR A 1 76 ? 12.695 2.522 -32.013 1.00 16.08 73 THR A C 1
ATOM 575 O O . THR A 1 76 ? 12.064 2.089 -31.052 1.00 19.38 73 THR A O 1
ATOM 579 N N . GLY A 1 77 ? 12.197 3.439 -32.861 1.00 17.88 74 GLY A N 1
ATOM 580 C CA . GLY A 1 77 ? 10.770 3.783 -32.699 1.00 21.22 74 GLY A CA 1
ATOM 581 C C . GLY A 1 77 ? 10.550 4.854 -31.658 1.00 18.12 74 GLY A C 1
ATOM 582 O O . GLY A 1 77 ? 11.438 5.684 -31.334 1.00 18.58 74 GLY A O 1
ATOM 583 N N . SER A 1 78 ? 9.333 4.882 -31.126 1.00 19.68 75 SER A N 1
ATOM 584 C CA . SER A 1 78 ? 9.012 5.850 -30.085 1.00 22.09 75 SER A CA 1
ATOM 585 C C . SER A 1 78 ? 9.610 5.321 -28.817 1.00 19.63 75 SER A C 1
ATOM 586 O O . SER A 1 78 ? 9.680 4.130 -28.555 1.00 21.95 75 SER A O 1
ATOM 591 N N . SER A 1 79 ? 10.077 6.240 -27.981 1.00 19.59 76 SER A N 1
ATOM 592 C CA . SER A 1 79 ? 10.528 5.762 -26.675 1.00 19.28 76 SER A CA 1
ATOM 593 C C . SER A 1 79 ? 10.300 6.849 -25.663 1.00 27.05 76 SER A C 1
ATOM 594 O O . SER A 1 79 ? 10.089 8.031 -25.942 1.00 26.23 76 SER A O 1
ATOM 597 N N . ARG A 1 80 ? 10.380 6.377 -24.414 1.00 28.02 77 ARG A N 1
ATOM 598 C CA . ARG A 1 80 ? 10.049 7.107 -23.240 1.00 29.09 77 ARG A CA 1
ATOM 599 C C . ARG A 1 80 ? 11.319 7.662 -22.607 1.00 25.46 77 ARG A C 1
ATOM 600 O O . ARG A 1 80 ? 12.403 7.065 -22.662 1.00 23.59 77 ARG A O 1
ATOM 615 N N . GLU A 1 81 ? 11.215 8.823 -21.973 1.00 28.74 78 GLU A N 1
ATOM 616 C CA . GLU A 1 81 ? 12.353 9.369 -21.214 1.00 27.94 78 GLU A CA 1
ATOM 617 C C . GLU A 1 81 ? 12.871 8.371 -20.179 1.00 21.04 78 GLU A C 1
ATOM 618 O O . GLU A 1 81 ? 14.087 8.266 -19.889 1.00 19.94 78 GLU A O 1
ATOM 624 N N . HIS A 1 82 ? 11.964 7.561 -19.614 1.00 20.92 79 HIS A N 1
ATOM 625 C CA . HIS A 1 82 ? 12.262 6.606 -18.589 1.00 18.67 79 HIS A CA 1
ATOM 626 C C . HIS A 1 82 ? 13.277 5.568 -19.102 1.00 16.64 79 HIS A C 1
ATOM 627 O O . HIS A 1 82 ? 13.955 4.971 -18.265 1.00 15.44 79 HIS A O 1
ATOM 634 N N . ALA A 1 83 ? 13.377 5.328 -20.408 1.00 14.97 80 ALA A N 1
ATOM 635 C CA . ALA A 1 83 ? 14.334 4.365 -20.929 1.00 14.53 80 ALA A CA 1
ATOM 636 C C . ALA A 1 83 ? 15.764 4.822 -20.615 1.00 12.70 80 ALA A C 1
ATOM 637 O O . ALA A 1 83 ? 16.619 4.038 -20.205 1.00 13.06 80 ALA A O 1
ATOM 639 N N . VAL A 1 84 ? 16.035 6.112 -20.803 1.00 13.49 81 VAL A N 1
ATOM 640 C CA . VAL A 1 84 ? 17.324 6.667 -20.480 1.00 13.87 81 VAL A CA 1
ATOM 641 C C . VAL A 1 84 ? 17.538 6.695 -18.992 1.00 13.19 81 VAL A C 1
ATOM 642 O O . VAL A 1 84 ? 18.605 6.338 -18.499 1.00 13.98 81 VAL A O 1
ATOM 646 N N . TRP A 1 85 ? 16.509 7.074 -18.224 1.00 14.81 82 TRP A N 1
ATOM 647 C CA . TRP A 1 85 ? 16.645 7.099 -16.783 1.00 14.96 82 TRP A CA 1
ATOM 648 C C . TRP A 1 85 ? 16.958 5.726 -16.242 1.00 13.26 82 TRP A C 1
ATOM 649 O O . TRP A 1 85 ? 17.830 5.622 -15.372 1.00 15.24 82 TRP A O 1
ATOM 660 N N . ALA A 1 86 ? 16.334 4.674 -16.786 1.00 13.68 83 ALA A N 1
ATOM 661 C CA . ALA A 1 86 ? 16.563 3.342 -16.297 1.00 13.03 83 ALA A CA 1
ATOM 662 C C . ALA A 1 86 ? 18.009 2.907 -16.527 1.00 12.29 83 ALA A C 1
ATOM 663 O O . ALA A 1 86 ? 18.655 2.343 -15.675 1.00 12.92 83 ALA A O 1
ATOM 665 N N . LEU A 1 87 ? 18.532 3.185 -17.726 1.00 11.43 84 LEU A N 1
ATOM 666 C CA . LEU A 1 87 ? 19.913 2.879 -18.070 1.00 11.57 84 LEU A CA 1
ATOM 667 C C . LEU A 1 87 ? 20.852 3.610 -17.113 1.00 11.57 84 LEU A C 1
ATOM 668 O O . LEU A 1 87 ? 21.752 3.005 -16.545 1.00 12.60 84 LEU A O 1
ATOM 673 N N . MET A 1 88 ? 20.636 4.913 -16.945 1.00 12.69 85 MET A N 1
ATOM 674 C CA . MET A 1 88 ? 21.506 5.748 -16.124 1.00 13.28 85 MET A CA 1
ATOM 675 C C . MET A 1 88 ? 21.443 5.310 -14.672 1.00 13.57 85 MET A C 1
ATOM 676 O O . MET A 1 88 ? 22.473 5.214 -13.990 1.00 13.87 85 MET A O 1
ATOM 685 N N . ASP A 1 89 ? 20.224 5.045 -14.182 1.00 13.31 86 ASP A N 1
ATOM 686 C CA . ASP A 1 89 ? 20.077 4.701 -12.755 1.00 14.32 86 ASP A CA 1
ATOM 687 C C . ASP A 1 89 ? 20.738 3.376 -12.442 1.00 13.65 86 ASP A C 1
ATOM 688 O O . ASP A 1 89 ? 21.275 3.137 -11.349 1.00 14.93 86 ASP A O 1
ATOM 693 N N . TYR A 1 90 ? 20.752 2.453 -13.413 1.00 13.68 87 TYR A N 1
ATOM 694 C CA . TYR A 1 90 ? 21.453 1.197 -13.217 1.00 13.10 87 TYR A CA 1
ATOM 695 C C . TYR A 1 90 ? 22.961 1.403 -13.149 1.00 13.22 87 TYR A C 1
ATOM 696 O O . TYR A 1 90 ? 23.669 0.555 -12.577 1.00 13.67 87 TYR A O 1
ATOM 705 N N . GLY A 1 91 ? 23.492 2.450 -13.765 1.00 13.72 88 GLY A N 1
ATOM 706 C CA . GLY A 1 91 ? 24.909 2.755 -13.787 1.00 13.75 88 GLY A CA 1
ATOM 707 C C . GLY A 1 91 ? 25.458 2.881 -15.192 1.00 12.34 88 GLY A C 1
ATOM 708 O O . GLY A 1 91 ? 26.656 3.169 -15.294 1.00 13.75 88 GLY A O 1
ATOM 709 N N . PHE A 1 92 ? 24.671 2.647 -16.241 1.00 11.63 89 PHE A N 1
ATOM 710 C CA . PHE A 1 92 ? 25.243 2.822 -17.567 1.00 11.05 89 PHE A CA 1
ATOM 711 C C . PHE A 1 92 ? 25.471 4.285 -17.865 1.00 11.58 89 PHE A C 1
ATOM 712 O O . PHE A 1 92 ? 24.623 5.137 -17.600 1.00 12.33 89 PHE A O 1
ATOM 720 N N . ARG A 1 93 ? 26.653 4.548 -18.419 1.00 11.78 90 ARG A N 1
ATOM 721 C CA . ARG A 1 93 ? 26.973 5.901 -18.895 1.00 11.64 90 ARG A CA 1
ATOM 722 C C . ARG A 1 93 ? 27.184 5.957 -20.390 1.00 12.13 90 ARG A C 1
ATOM 723 O O . ARG A 1 93 ? 27.263 7.069 -20.935 1.00 12.23 90 ARG A O 1
ATOM 731 N N . VAL A 1 94 ? 27.318 4.808 -21.035 1.00 10.93 91 VAL A N 1
ATOM 732 C CA . VAL A 1 94 ? 27.549 4.718 -22.461 1.00 10.83 91 VAL A CA 1
ATOM 733 C C . VAL A 1 94 ? 26.699 3.588 -23.010 1.00 10.26 91 VAL A C 1
ATOM 734 O O . VAL A 1 94 ? 26.708 2.495 -22.414 1.00 10.25 91 VAL A O 1
ATOM 738 N N . VAL A 1 95 ? 26.036 3.813 -24.115 1.00 10.84 92 VAL A N 1
ATOM 739 C CA . VAL A 1 95 ? 25.450 2.767 -24.928 1.00 9.94 92 VAL A CA 1
ATOM 740 C C . VAL A 1 95 ? 26.081 2.885 -26.313 1.00 9.88 92 VAL A C 1
ATOM 741 O O . VAL A 1 95 ? 26.170 3.983 -26.854 1.00 11.03 92 VAL A O 1
ATOM 745 N N . ILE A 1 96 ? 26.522 1.748 -26.866 1.00 9.95 93 ILE A N 1
ATOM 746 C CA . ILE A 1 96 ? 27.108 1.636 -28.185 1.00 10.49 93 ILE A CA 1
ATOM 747 C C . ILE A 1 96 ? 26.172 0.847 -29.065 1.00 11.09 93 ILE A C 1
ATOM 748 O O . ILE A 1 96 ? 25.718 -0.222 -28.659 1.00 12.00 93 ILE A O 1
ATOM 753 N N . SER A 1 97 ? 25.896 1.338 -30.252 1.00 10.91 94 SER A N 1
ATOM 754 C CA . SER A 1 97 ? 25.076 0.680 -31.249 1.00 10.98 94 SER A CA 1
ATOM 755 C C . SER A 1 97 ? 25.471 1.222 -32.611 1.00 11.17 94 SER A C 1
ATOM 756 O O . SER A 1 97 ? 25.965 2.360 -32.699 1.00 12.46 94 SER A O 1
ATOM 759 N N . SER A 1 98 ? 25.206 0.445 -33.659 1.00 11.56 95 SER A N 1
ATOM 760 C CA . SER A 1 98 ? 25.469 0.957 -34.997 1.00 11.91 95 SER A CA 1
ATOM 761 C C . SER A 1 98 ? 24.332 1.831 -35.508 1.00 12.38 95 SER A C 1
ATOM 762 O O . SER A 1 98 ? 24.511 2.503 -36.512 1.00 14.12 95 SER A O 1
ATOM 765 N N . ARG A 1 99 ? 23.185 1.869 -34.909 1.00 11.88 96 ARG A N 1
ATOM 766 C CA . ARG A 1 99 ? 22.069 2.762 -35.175 1.00 13.36 96 ARG A CA 1
ATOM 767 C C . ARG A 1 99 ? 21.149 2.876 -33.989 1.00 11.95 96 ARG A C 1
ATOM 768 O O . ARG A 1 99 ? 20.670 1.860 -33.490 1.00 13.67 96 ARG A O 1
ATOM 783 N N . PHE A 1 100 ? 20.784 4.077 -33.582 1.00 13.71 97 PHE A N 1
ATOM 784 C CA . PHE A 1 100 ? 19.819 4.287 -32.509 1.00 14.06 97 PHE A CA 1
ATOM 785 C C . PHE A 1 100 ? 18.488 4.831 -33.031 1.00 14.52 97 PHE A C 1
ATOM 786 O O . PHE A 1 100 ? 18.499 5.563 -34.014 1.00 17.16 97 PHE A O 1
ATOM 794 N N . GLY A 1 101 ? 17.407 4.574 -32.296 1.00 15.68 98 GLY A N 1
ATOM 795 C CA . GLY A 1 101 ? 16.213 5.362 -32.510 1.00 15.87 98 GLY A CA 1
ATOM 796 C C . GLY A 1 101 ? 16.504 6.817 -32.222 1.00 15.07 98 GLY A C 1
ATOM 797 O O . GLY A 1 101 ? 17.210 7.188 -31.273 1.00 15.88 98 GLY A O 1
ATOM 798 N N . ASP A 1 102 ? 15.978 7.732 -33.050 1.00 19.14 99 ASP A N 1
ATOM 799 C CA . ASP A 1 102 ? 16.349 9.146 -32.881 1.00 18.80 99 ASP A CA 1
ATOM 800 C C . ASP A 1 102 ? 15.804 9.775 -31.600 1.00 19.18 99 ASP A C 1
ATOM 801 O O . ASP A 1 102 ? 16.479 10.639 -31.026 1.00 19.53 99 ASP A O 1
ATOM 810 N N . ILE A 1 103 ? 14.606 9.369 -31.200 1.00 18.85 100 ILE A N 1
ATOM 811 C CA . ILE A 1 103 ? 14.070 9.982 -29.986 1.00 19.09 100 ILE A CA 1
ATOM 812 C C . ILE A 1 103 ? 14.926 9.577 -28.803 1.00 17.77 100 ILE A C 1
ATOM 813 O O . ILE A 1 103 ? 15.344 10.398 -27.976 1.00 17.88 100 ILE A O 1
ATOM 818 N N . PHE A 1 104 ? 15.252 8.273 -28.718 1.00 16.22 101 PHE A N 1
ATOM 819 C CA . PHE A 1 104 ? 16.158 7.776 -27.671 1.00 14.99 101 PHE A CA 1
ATOM 820 C C . PHE A 1 104 ? 17.478 8.535 -27.694 1.00 15.15 101 PHE A C 1
ATOM 821 O O . PHE A 1 104 ? 18.033 8.939 -26.677 1.00 16.02 101 PHE A O 1
ATOM 829 N N . ARG A 1 105 ? 18.057 8.640 -28.896 1.00 15.20 102 ARG A N 1
ATOM 830 C CA . ARG A 1 105 ? 19.370 9.230 -29.028 1.00 15.88 102 ARG A CA 1
ATOM 831 C C . ARG A 1 105 ? 19.404 10.658 -28.518 1.00 17.03 102 ARG A C 1
ATOM 832 O O . ARG A 1 105 ? 20.312 11.083 -27.764 1.00 17.09 102 ARG A O 1
ATOM 847 N N . GLY A 1 106 ? 18.348 11.423 -28.871 1.00 17.36 103 GLY A N 1
ATOM 848 C CA . GLY A 1 106 ? 18.286 12.798 -28.360 1.00 19.34 103 GLY A CA 1
ATOM 849 C C . GLY A 1 106 ? 18.089 12.843 -26.844 1.00 21.20 103 GLY A C 1
ATOM 850 O O . GLY A 1 106 ? 18.708 13.661 -26.169 1.00 20.68 103 GLY A O 1
ATOM 851 N N . ASN A 1 107 ? 17.207 11.994 -26.286 1.00 17.38 104 ASN A N 1
ATOM 852 C CA . ASN A 1 107 ? 16.916 11.975 -24.867 1.00 17.06 104 ASN A CA 1
ATOM 853 C C . ASN A 1 107 ? 18.207 11.639 -24.123 1.00 15.61 104 ASN A C 1
ATOM 854 O O . ASN A 1 107 ? 18.476 12.134 -23.059 1.00 16.52 104 ASN A O 1
ATOM 859 N N . ALA A 1 108 ? 18.995 10.689 -24.669 1.00 14.96 105 ALA A N 1
ATOM 860 C CA . ALA A 1 108 ? 20.225 10.254 -24.000 1.00 14.98 105 ALA A CA 1
ATOM 861 C C . ALA A 1 108 ? 21.116 11.453 -23.782 1.00 13.45 105 ALA A C 1
ATOM 862 O O . ALA A 1 108 ? 21.604 11.710 -22.700 1.00 13.95 105 ALA A O 1
ATOM 864 N N . GLY A 1 109 ? 21.384 12.189 -24.866 1.00 15.19 106 GLY A N 1
ATOM 865 C CA . GLY A 1 109 ? 22.280 13.318 -24.720 1.00 16.20 106 GLY A CA 1
ATOM 866 C C . GLY A 1 109 ? 21.795 14.390 -23.795 1.00 16.92 106 GLY A C 1
ATOM 867 O O . GLY A 1 109 ? 22.595 15.109 -23.200 1.00 22.88 106 GLY A O 1
ATOM 868 N N . LYS A 1 110 ? 20.490 14.551 -23.717 1.00 16.46 107 LYS A N 1
ATOM 869 C CA . LYS A 1 110 ? 19.886 15.504 -22.801 1.00 18.00 107 LYS A CA 1
ATOM 870 C C . LYS A 1 110 ? 19.910 15.058 -21.344 1.00 19.33 107 LYS A C 1
ATOM 871 O O . LYS A 1 110 ? 19.750 15.867 -20.444 1.00 32.94 107 LYS A O 1
ATOM 877 N N . ALA A 1 111 ? 20.119 13.810 -21.033 1.00 16.46 108 ALA A N 1
ATOM 878 C CA . ALA A 1 111 ? 20.113 13.282 -19.682 1.00 16.50 108 ALA A CA 1
ATOM 879 C C . ALA A 1 111 ? 21.461 12.812 -19.200 1.00 17.89 108 ALA A C 1
ATOM 880 O O . ALA A 1 111 ? 21.602 12.289 -18.092 1.00 30.47 108 ALA A O 1
ATOM 882 N N . GLY A 1 112 ? 22.557 12.957 -19.924 1.00 14.43 109 GLY A N 1
ATOM 883 C CA . GLY A 1 112 ? 23.872 12.605 -19.493 1.00 15.37 109 GLY A CA 1
ATOM 884 C C . GLY A 1 112 ? 24.381 11.235 -19.947 1.00 12.99 109 GLY A C 1
ATOM 885 O O . GLY A 1 112 ? 25.419 10.813 -19.443 1.00 15.03 109 GLY A O 1
ATOM 886 N N . LEU A 1 113 ? 23.632 10.604 -20.834 1.00 12.09 110 LEU A N 1
ATOM 887 C CA . LEU A 1 113 ? 23.988 9.280 -21.341 1.00 12.13 110 LEU A CA 1
ATOM 888 C C . LEU A 1 113 ? 24.617 9.402 -22.712 1.00 11.27 110 LEU A C 1
ATOM 889 O O . LEU A 1 113 ? 23.983 9.978 -23.591 1.00 13.16 110 LEU A O 1
ATOM 894 N N . LEU A 1 114 ? 25.819 8.890 -22.909 1.00 11.46 111 LEU A N 1
ATOM 895 C CA . LEU A 1 114 ? 26.438 8.881 -24.223 1.00 10.97 111 LEU A CA 1
ATOM 896 C C . LEU A 1 114 ? 25.899 7.746 -25.071 1.00 11.30 111 LEU A C 1
ATOM 897 O O . LEU A 1 114 ? 26.081 6.574 -24.731 1.00 11.52 111 LEU A O 1
ATOM 902 N N . ALA A 1 115 ? 25.235 8.077 -26.157 1.00 11.76 112 ALA A N 1
ATOM 903 C CA . ALA A 1 115 ? 24.791 7.139 -27.201 1.00 11.37 112 ALA A CA 1
ATOM 904 C C . ALA A 1 115 ? 25.790 7.257 -28.348 1.00 11.41 112 ALA A C 1
ATOM 905 O O . ALA A 1 115 ? 25.701 8.173 -29.149 1.00 14.60 112 ALA A O 1
ATOM 907 N N . ALA A 1 116 ? 26.755 6.346 -28.352 1.00 10.71 113 ALA A N 1
ATOM 908 C CA . ALA A 1 116 ? 27.842 6.389 -29.290 1.00 11.18 113 ALA A CA 1
ATOM 909 C C . ALA A 1 116 ? 27.579 5.490 -30.490 1.00 11.27 113 ALA A C 1
ATOM 910 O O . ALA A 1 116 ? 27.420 4.267 -30.306 1.00 12.45 113 ALA A O 1
ATOM 912 N N . GLU A 1 117 ? 27.489 6.072 -31.676 1.00 11.46 114 GLU A N 1
ATOM 913 C CA . GLU A 1 117 ? 27.219 5.303 -32.893 1.00 11.57 114 GLU A CA 1
ATOM 914 C C . GLU A 1 117 ? 28.527 4.763 -33.449 1.00 11.46 114 GLU A C 1
ATOM 915 O O . GLU A 1 117 ? 29.445 5.545 -33.753 1.00 12.51 114 GLU A O 1
ATOM 921 N N . VAL A 1 118 ? 28.623 3.458 -33.526 1.00 11.79 115 VAL A N 1
ATOM 922 C CA . VAL A 1 118 ? 29.806 2.730 -33.935 1.00 13.87 115 VAL A CA 1
ATOM 923 C C . VAL A 1 118 ? 29.442 1.818 -35.087 1.00 15.13 115 VAL A C 1
ATOM 924 O O . VAL A 1 118 ? 28.378 1.189 -35.081 1.00 16.12 115 VAL A O 1
ATOM 928 N N . ALA A 1 119 ? 30.343 1.695 -36.072 1.00 14.71 116 ALA A N 1
ATOM 929 C CA . ALA A 1 119 ? 30.090 0.821 -37.199 1.00 15.47 116 ALA A CA 1
ATOM 930 C C . ALA A 1 119 ? 29.812 -0.611 -36.724 1.00 13.64 116 ALA A C 1
ATOM 931 O O . ALA A 1 119 ? 30.444 -1.097 -35.772 1.00 13.05 116 ALA A O 1
ATOM 933 N N . GLN A 1 120 ? 28.908 -1.314 -37.406 1.00 13.40 117 GLN A N 1
ATOM 934 C CA . GLN A 1 120 ? 28.529 -2.635 -36.916 1.00 14.36 117 GLN A CA 1
ATOM 935 C C . GLN A 1 120 ? 29.714 -3.594 -36.924 1.00 14.55 117 GLN A C 1
ATOM 936 O O . GLN A 1 120 ? 29.786 -4.431 -35.989 1.00 15.57 117 GLN A O 1
ATOM 942 N N . ASP A 1 121 ? 30.636 -3.545 -37.874 1.00 16.65 118 ASP A N 1
ATOM 943 C CA . ASP A 1 121 ? 31.813 -4.414 -37.786 1.00 17.81 118 ASP A CA 1
ATOM 944 C C . ASP A 1 121 ? 32.565 -4.196 -36.484 1.00 15.82 118 ASP A C 1
ATOM 945 O O . ASP A 1 121 ? 33.106 -5.122 -35.885 1.00 18.95 118 ASP A O 1
ATOM 950 N N . ASP A 1 122 ? 32.588 -2.949 -36.015 1.00 16.01 119 ASP A N 1
ATOM 951 C CA . ASP A 1 122 ? 33.286 -2.632 -34.776 1.00 15.75 119 ASP A CA 1
ATOM 952 C C . ASP A 1 122 ? 32.485 -3.077 -33.540 1.00 14.75 119 ASP A C 1
ATOM 953 O O . ASP A 1 122 ? 33.065 -3.542 -32.573 1.00 14.96 119 ASP A O 1
ATOM 958 N N . VAL A 1 123 ? 31.163 -3.011 -33.616 1.00 14.30 120 VAL A N 1
ATOM 959 C CA . VAL A 1 123 ? 30.315 -3.589 -32.565 1.00 13.69 120 VAL A CA 1
ATOM 960 C C . VAL A 1 123 ? 30.605 -5.073 -32.409 1.00 15.33 120 VAL A C 1
ATOM 961 O O . VAL A 1 123 ? 30.734 -5.618 -31.333 1.00 14.20 120 VAL A O 1
ATOM 965 N N . GLU A 1 124 ? 30.772 -5.762 -33.559 1.00 17.02 121 GLU A N 1
ATOM 966 C CA . GLU A 1 124 ? 31.063 -7.202 -33.504 1.00 18.75 121 GLU A CA 1
ATOM 967 C C . GLU A 1 124 ? 32.359 -7.503 -32.814 1.00 18.74 121 GLU A C 1
ATOM 968 O O . GLU A 1 124 ? 32.423 -8.477 -32.031 1.00 18.57 121 GLU A O 1
ATOM 974 N N . LEU A 1 125 ? 33.358 -6.688 -33.093 1.00 18.86 122 LEU A N 1
ATOM 975 C CA . LEU A 1 125 ? 34.650 -6.839 -32.411 1.00 19.16 122 LEU A CA 1
ATOM 976 C C . LEU A 1 125 ? 34.479 -6.588 -30.930 1.00 16.21 122 LEU A C 1
ATOM 977 O O . LEU A 1 125 ? 35.019 -7.377 -30.139 1.00 18.52 122 LEU A O 1
ATOM 982 N N . LEU A 1 126 ? 33.812 -5.533 -30.542 1.00 15.51 123 LEU A N 1
ATOM 983 C CA . LEU A 1 126 ? 33.584 -5.292 -29.122 1.00 14.50 123 LEU A CA 1
ATOM 984 C C . LEU A 1 126 ? 32.861 -6.427 -28.428 1.00 14.40 123 LEU A C 1
ATOM 985 O O . LEU A 1 126 ? 33.286 -6.828 -27.324 1.00 14.91 123 LEU A O 1
ATOM 990 N N . TRP A 1 127 ? 31.824 -6.955 -29.035 1.00 14.03 124 TRP A N 1
ATOM 991 C CA . TRP A 1 127 ? 31.151 -8.115 -28.439 1.00 14.09 124 TRP A CA 1
ATOM 992 C C . TRP A 1 127 ? 32.138 -9.243 -28.246 1.00 15.44 124 TRP A C 1
ATOM 993 O O . TRP A 1 127 ? 32.188 -9.847 -27.170 1.00 16.32 124 TRP A O 1
ATOM 1004 N N . LYS A 1 128 ? 32.886 -9.593 -29.270 1.00 17.11 125 LYS A N 1
ATOM 1005 C CA . LYS A 1 128 ? 33.837 -10.699 -29.136 1.00 19.82 125 LYS A CA 1
ATOM 1006 C C . LYS A 1 128 ? 34.824 -10.468 -28.025 1.00 19.51 125 LYS A C 1
ATOM 1007 O O . LYS A 1 128 ? 35.128 -11.410 -27.262 1.00 21.63 125 LYS A O 1
ATOM 1013 N N . LEU A 1 129 ? 35.360 -9.242 -27.902 1.00 18.29 126 LEU A N 1
ATOM 1014 C CA . LEU A 1 129 ? 36.358 -9.006 -26.865 1.00 19.07 126 LEU A CA 1
ATOM 1015 C C . LEU A 1 129 ? 35.785 -9.186 -25.468 1.00 17.57 126 LEU A C 1
ATOM 1016 O O . LEU A 1 129 ? 36.392 -9.844 -24.644 1.00 19.22 126 LEU A O 1
ATOM 1021 N N . ILE A 1 130 ? 34.628 -8.584 -25.213 1.00 16.44 127 ILE A N 1
ATOM 1022 C CA . ILE A 1 130 ? 34.084 -8.633 -23.869 1.00 14.98 127 ILE A CA 1
ATOM 1023 C C . ILE A 1 130 ? 33.472 -10.030 -23.576 1.00 14.77 127 ILE A C 1
ATOM 1024 O O . ILE A 1 130 ? 33.449 -10.394 -22.405 1.00 17.79 127 ILE A O 1
ATOM 1029 N N . GLU A 1 131 ? 33.011 -10.767 -24.571 1.00 14.19 128 GLU A N 1
ATOM 1030 C CA . GLU A 1 131 ? 32.506 -12.123 -24.3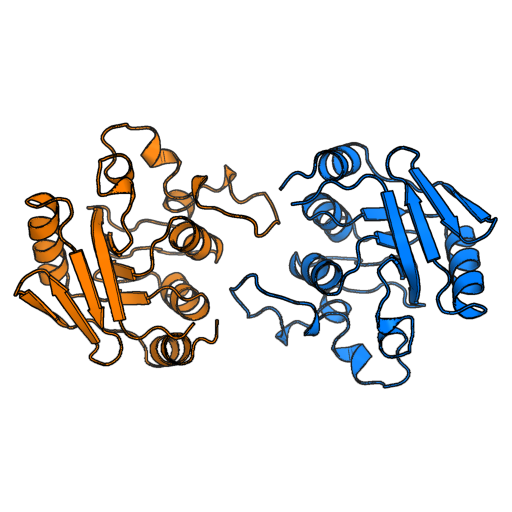74 1.00 15.00 128 GLU A CA 1
ATOM 1031 C C . GLU A 1 131 ? 33.645 -13.064 -24.001 1.00 16.93 128 GLU A C 1
ATOM 1032 O O . GLU A 1 131 ? 33.485 -13.984 -23.207 1.00 20.27 128 GLU A O 1
ATOM 1038 N N . GLN A 1 132 ? 34.805 -12.902 -24.622 1.00 17.79 129 GLN A N 1
ATOM 1039 C CA . GLN A 1 132 ? 35.791 -13.973 -24.290 1.00 22.07 129 GLN A CA 1
ATOM 1040 C C . GLN A 1 132 ? 36.590 -13.466 -23.090 1.00 17.39 129 GLN A C 1
ATOM 1041 O O . GLN A 1 132 ? 37.274 -14.286 -22.458 1.00 18.97 129 GLN A O 1
ATOM 1047 N N . SER A 1 133 ? 36.512 -12.201 -22.672 1.00 17.88 130 SER A N 1
ATOM 1048 C CA . SER A 1 133 ? 37.130 -11.719 -21.450 1.00 17.82 130 SER A CA 1
ATOM 1049 C C . SER A 1 133 ? 36.120 -10.942 -20.567 1.00 16.27 130 SER A C 1
ATOM 1050 O O . SER A 1 133 ? 36.236 -9.709 -20.466 1.00 16.40 130 SER A O 1
ATOM 1053 N N . PRO A 1 134 ? 35.175 -11.608 -19.969 1.00 15.93 131 PRO A N 1
ATOM 1054 C CA . PRO A 1 134 ? 34.163 -10.850 -19.187 1.00 16.05 131 PRO A CA 1
ATOM 1055 C C . PRO A 1 134 ? 34.797 -10.008 -18.102 1.00 16.23 131 PRO A C 1
ATOM 1056 O O . PRO A 1 134 ? 35.650 -10.462 -17.352 1.00 19.31 131 PRO A O 1
ATOM 1060 N N . GLY A 1 135 ? 34.414 -8.733 -18.027 1.00 14.32 132 GLY A N 1
ATOM 1061 C CA . GLY A 1 135 ? 35.049 -7.758 -17.168 1.00 15.88 132 GLY A CA 1
ATOM 1062 C C . GLY A 1 135 ? 35.958 -6.793 -17.893 1.00 14.47 132 GLY A C 1
ATOM 1063 O O . GLY A 1 135 ? 36.289 -5.741 -17.333 1.00 16.52 132 GLY A O 1
ATOM 1064 N N . LEU A 1 136 ? 36.311 -7.111 -19.149 1.00 15.67 133 LEU A N 1
ATOM 1065 C CA . LEU A 1 136 ? 37.072 -6.143 -19.939 1.00 15.87 133 LEU A CA 1
ATOM 1066 C C . LEU A 1 136 ? 36.371 -4.800 -19.944 1.00 14.66 133 LEU A C 1
ATOM 1067 O O . LEU A 1 136 ? 35.175 -4.675 -20.177 1.00 13.51 133 LEU A O 1
ATOM 1072 N N . GLU A 1 137 ? 37.164 -3.784 -19.680 1.00 15.03 134 GLU A N 1
ATOM 1073 C CA . GLU A 1 137 ? 36.671 -2.417 -19.675 1.00 14.87 134 GLU A CA 1
ATOM 1074 C C . GLU A 1 137 ? 36.672 -1.847 -21.086 1.00 14.09 134 GLU A C 1
ATOM 1075 O O . GLU A 1 137 ? 37.550 -2.105 -21.903 1.00 16.04 134 GLU A O 1
ATOM 1086 N N . ILE A 1 138 ? 35.683 -1.017 -21.306 1.00 12.70 135 ILE A N 1
ATOM 1087 C CA . ILE A 1 138 ? 35.585 -0.174 -22.488 1.00 12.86 135 ILE A CA 1
ATOM 1088 C C . ILE A 1 138 ? 35.677 1.290 -22.067 1.00 13.73 135 ILE A C 1
ATOM 1089 O O . ILE A 1 138 ? 35.028 1.658 -21.107 1.00 13.70 135 ILE A O 1
ATOM 1094 N N . THR A 1 139 ? 36.456 2.061 -22.803 1.00 13.83 136 THR A N 1
ATOM 1095 C CA . THR A 1 139 ? 36.536 3.479 -22.576 1.00 15.12 136 THR A CA 1
ATOM 1096 C C . THR A 1 139 ? 35.910 4.256 -23.708 1.00 15.34 136 THR A C 1
ATOM 1097 O O . THR A 1 139 ? 36.203 3.947 -24.847 1.00 16.62 136 THR A O 1
ATOM 1101 N N . ALA A 1 140 ? 35.094 5.246 -23.397 1.00 13.41 137 ALA A N 1
ATOM 1102 C CA . ALA A 1 140 ? 34.549 6.169 -24.383 1.00 14.29 137 ALA A CA 1
ATOM 1103 C C . ALA A 1 140 ? 35.051 7.577 -24.064 1.00 14.71 137 ALA A C 1
ATOM 1104 O O . ALA A 1 140 ? 34.729 8.070 -22.976 1.00 17.13 137 ALA A O 1
ATOM 1106 N N . ASN A 1 141 ? 35.809 8.127 -24.986 1.00 15.44 138 ASN A N 1
ATOM 1107 C CA . ASN A 1 141 ? 36.368 9.462 -24.828 1.00 16.02 138 ASN A CA 1
ATOM 1108 C C . ASN A 1 141 ? 35.568 10.415 -25.719 1.00 16.22 138 ASN A C 1
ATOM 1109 O O . ASN A 1 141 ? 35.652 10.270 -26.938 1.00 15.57 138 ASN A O 1
ATOM 1114 N N . LEU A 1 142 ? 34.777 11.295 -25.101 1.00 16.41 139 LEU A N 1
ATOM 1115 C CA . LEU A 1 142 ? 33.922 12.180 -25.909 1.00 17.36 139 LEU A CA 1
ATOM 1116 C C . LEU A 1 142 ? 34.730 13.290 -26.558 1.00 18.78 139 LEU A C 1
ATOM 1117 O O . LEU A 1 142 ? 34.381 13.706 -27.668 1.00 20.00 139 LEU A O 1
ATOM 1122 N N . GLN A 1 143 ? 35.804 13.761 -25.905 1.00 20.82 140 GLN A N 1
ATOM 1123 C CA . GLN A 1 143 ? 36.605 14.829 -26.545 1.00 22.52 140 GLN A CA 1
ATOM 1124 C C . GLN A 1 143 ? 37.143 14.359 -27.888 1.00 21.13 140 GLN A C 1
ATOM 1125 O O . GLN A 1 143 ? 37.170 15.110 -28.862 1.00 23.63 140 GLN A O 1
ATOM 1131 N N . ASP A 1 144 ? 37.608 13.124 -27.927 1.00 19.81 141 ASP A N 1
ATOM 1132 C CA . ASP A 1 144 ? 38.289 12.584 -29.086 1.00 19.45 141 ASP A CA 1
ATOM 1133 C C . ASP A 1 144 ? 37.368 11.703 -29.958 1.00 17.07 141 ASP A C 1
ATOM 1134 O O . ASP A 1 144 ? 37.784 11.313 -31.042 1.00 19.95 141 ASP A O 1
ATOM 1139 N N . ARG A 1 145 ? 36.166 11.435 -29.480 1.00 17.46 142 ARG A N 1
ATOM 1140 C CA . ARG A 1 145 ? 35.179 10.607 -30.158 1.00 17.00 142 ARG A CA 1
ATOM 1141 C C . ARG A 1 145 ? 35.764 9.252 -30.563 1.00 16.49 142 ARG A C 1
ATOM 1142 O O . ARG A 1 145 ? 35.697 8.788 -31.683 1.00 16.01 142 ARG A O 1
ATOM 1150 N N . ILE A 1 146 ? 36.371 8.546 -29.589 1.00 15.85 143 ILE A N 1
ATOM 1151 C CA . ILE A 1 146 ? 36.892 7.204 -29.762 1.00 16.43 143 ILE A CA 1
ATOM 1152 C C . ILE A 1 146 ? 36.476 6.328 -28.568 1.00 16.46 143 ILE A C 1
ATOM 1153 O O . ILE A 1 146 ? 36.323 6.773 -27.431 1.00 19.54 143 ILE A O 1
ATOM 1158 N N . ILE A 1 147 ? 36.345 5.048 -28.926 1.00 16.20 144 ILE A N 1
ATOM 1159 C CA . ILE A 1 147 ? 36.106 3.922 -28.015 1.00 15.38 144 ILE A CA 1
ATOM 1160 C C . ILE A 1 147 ? 37.384 3.091 -27.995 1.00 16.11 144 ILE A C 1
ATOM 1161 O O . ILE A 1 147 ? 37.932 2.730 -29.044 1.00 17.41 144 ILE A O 1
ATOM 1166 N N . THR A 1 148 ? 37.898 2.714 -26.831 1.00 15.51 145 THR A N 1
ATOM 1167 C CA . THR A 1 148 ? 39.028 1.836 -26.665 1.00 16.16 145 THR A CA 1
ATOM 1168 C C . THR A 1 148 ? 38.635 0.585 -25.901 1.00 14.67 145 THR A C 1
ATOM 1169 O O . THR A 1 148 ? 37.949 0.680 -24.875 1.00 15.66 145 THR A O 1
ATOM 1173 N N . ALA A 1 149 ? 39.069 -0.585 -26.339 1.00 16.56 146 ALA A N 1
ATOM 1174 C CA . ALA A 1 149 ? 38.866 -1.854 -25.650 1.00 16.58 146 ALA A CA 1
ATOM 1175 C C . ALA A 1 149 ? 40.140 -2.670 -25.877 1.00 15.69 146 ALA A C 1
ATOM 1176 O O . ALA A 1 149 ? 40.446 -3.049 -27.009 1.00 16.43 146 ALA A O 1
ATOM 1178 N N . ALA A 1 150 ? 40.918 -2.930 -24.860 1.00 17.50 147 ALA A N 1
ATOM 1179 C CA . ALA A 1 150 ? 42.202 -3.616 -25.076 1.00 16.96 147 ALA A CA 1
ATOM 1180 C C . ALA A 1 150 ? 43.037 -2.750 -26.029 1.00 18.17 147 ALA A C 1
ATOM 1181 O O . ALA A 1 150 ? 43.172 -1.525 -25.861 1.00 18.66 147 ALA A O 1
ATOM 1183 N N . THR A 1 151 ? 43.605 -3.343 -27.054 1.00 19.42 148 THR A N 1
ATOM 1184 C CA . THR A 1 151 ? 44.429 -2.582 -28.026 1.00 20.35 148 THR A CA 1
ATOM 1185 C C . THR A 1 151 ? 43.605 -2.176 -29.244 1.00 17.27 148 THR A C 1
ATOM 1186 O O . THR A 1 151 ? 44.160 -1.675 -30.227 1.00 21.04 148 THR A O 1
ATOM 1190 N N . VAL A 1 152 ? 42.312 -2.429 -29.184 1.00 16.07 149 VAL A N 1
ATOM 1191 C CA . VAL A 1 152 ? 41.452 -1.963 -30.267 1.00 17.19 149 VAL A CA 1
ATOM 1192 C C . VAL A 1 152 ? 40.930 -0.573 -29.973 1.00 16.36 149 VAL A C 1
ATOM 1193 O O . VAL A 1 152 ? 40.375 -0.258 -28.899 1.00 19.29 149 VAL A O 1
ATOM 1197 N N . VAL A 1 153 ? 41.109 0.315 -30.940 1.00 15.86 150 VAL A N 1
ATOM 1198 C CA . VAL A 1 153 ? 40.666 1.684 -30.877 1.00 15.73 150 VAL A CA 1
ATOM 1199 C C . VAL A 1 153 ? 39.766 2.004 -32.069 1.00 17.66 150 VAL A C 1
ATOM 1200 O O . VAL A 1 153 ? 40.175 1.702 -33.191 1.00 18.97 150 VAL A O 1
ATOM 1204 N N . LEU A 1 154 ? 38.593 2.594 -31.838 1.00 16.68 151 LEU A N 1
ATOM 1205 C CA . LEU A 1 154 ? 37.668 2.802 -32.906 1.00 18.98 151 LEU A CA 1
ATOM 1206 C C . LEU A 1 154 ? 36.914 4.107 -32.758 1.00 16.96 151 LEU A C 1
ATOM 1207 O O . LEU A 1 154 ? 36.620 4.543 -31.677 1.00 19.37 151 LEU A O 1
ATOM 1216 N N . PRO A 1 155 ? 36.536 4.718 -33.883 1.00 17.64 152 PRO A N 1
ATOM 1217 C CA . PRO A 1 155 ? 35.818 5.992 -33.841 1.00 16.92 152 PRO A CA 1
ATOM 1218 C C . PRO A 1 155 ? 34.346 5.772 -33.536 1.00 16.25 152 PRO A C 1
ATOM 1219 O O . PRO A 1 155 ? 33.783 4.697 -33.851 1.00 15.95 152 PRO A O 1
ATOM 1223 N N . PHE A 1 156 ? 33.743 6.779 -32.943 1.00 13.85 153 PHE A N 1
ATOM 1224 C CA . PHE A 1 156 ? 32.279 6.797 -32.838 1.00 14.16 153 PHE A CA 1
ATOM 1225 C C . PHE A 1 156 ? 31.787 8.176 -33.339 1.00 13.49 153 PHE A C 1
ATOM 1226 O O . PHE A 1 156 ? 32.569 9.140 -33.353 1.00 14.71 153 PHE A O 1
ATOM 1234 N N . LYS A 1 157 ? 30.485 8.203 -33.670 1.00 12.92 154 LYS A N 1
ATOM 1235 C CA . LYS A 1 157 ? 29.858 9.417 -34.090 1.00 13.08 154 LYS A CA 1
ATOM 1236 C C . LYS A 1 157 ? 28.826 9.846 -33.091 1.00 12.75 154 LYS A C 1
ATOM 1237 O O . LYS A 1 157 ? 28.098 9.045 -32.489 1.00 12.94 154 LYS A O 1
ATOM 1243 N N . ILE A 1 158 ? 28.743 11.147 -32.952 1.00 13.44 155 ILE A N 1
ATOM 1244 C CA . ILE A 1 158 ? 27.701 11.797 -32.158 1.00 14.03 155 ILE A CA 1
ATOM 1245 C C . ILE A 1 158 ? 27.449 13.145 -32.773 1.00 14.56 155 ILE A C 1
ATOM 1246 O O . ILE A 1 158 ? 28.382 13.759 -33.290 1.00 15.75 155 ILE A O 1
ATOM 1251 N N . ASP A 1 159 ? 26.235 13.686 -32.730 1.00 13.96 156 ASP A N 1
ATOM 1252 C CA . ASP A 1 159 ? 26.061 15.055 -33.216 1.00 15.51 156 ASP A CA 1
ATOM 1253 C C . ASP A 1 159 ? 26.656 16.061 -32.243 1.00 14.92 156 ASP A C 1
ATOM 1254 O O . ASP A 1 159 ? 26.807 15.831 -31.021 1.00 14.65 156 ASP A O 1
ATOM 1259 N N . ASP A 1 160 ? 27.018 17.226 -32.787 1.00 14.86 157 ASP A N 1
ATOM 1260 C CA . ASP A 1 160 ? 27.755 18.210 -32.006 1.00 14.33 157 ASP A CA 1
ATOM 1261 C C . ASP A 1 160 ? 26.901 18.816 -30.913 1.00 13.42 157 ASP A C 1
ATOM 1262 O O . ASP A 1 160 ? 27.416 19.183 -29.851 1.00 13.78 157 ASP A O 1
ATOM 1267 N N . HIS A 1 161 ? 25.589 18.948 -31.127 1.00 14.00 158 HIS A N 1
ATOM 1268 C CA . HIS A 1 161 ? 24.713 19.481 -30.063 1.00 14.99 158 HIS A CA 1
ATOM 1269 C C . HIS A 1 161 ? 24.692 18.550 -28.874 1.00 14.48 158 HIS A C 1
ATOM 1270 O O . HIS A 1 161 ? 24.777 18.967 -27.730 1.00 15.49 158 HIS A O 1
ATOM 1277 N N . SER A 1 162 ? 24.515 17.230 -29.131 1.00 14.50 159 SER A N 1
ATOM 1278 C CA . SER A 1 162 ? 24.555 16.241 -28.062 1.00 14.18 159 SER A CA 1
ATOM 1279 C C . SER A 1 162 ? 25.895 16.301 -27.325 1.00 12.75 159 SER A C 1
ATOM 1280 O O . SER A 1 162 ? 25.958 16.196 -26.115 1.00 14.29 159 SER A O 1
ATOM 1283 N N . ALA A 1 163 ? 26.985 16.428 -28.115 1.00 12.88 160 ALA A N 1
ATOM 1284 C CA . ALA A 1 163 ? 28.293 16.476 -27.519 1.00 13.15 160 ALA A CA 1
ATOM 1285 C C . ALA A 1 163 ? 28.407 17.667 -26.553 1.00 13.00 160 ALA A C 1
ATOM 1286 O O . ALA A 1 163 ? 28.931 17.530 -25.442 1.00 14.15 160 ALA A O 1
ATOM 1288 N N . TRP A 1 164 ? 27.929 18.828 -26.995 1.00 12.76 161 TRP A N 1
ATOM 1289 C CA . TRP A 1 164 ? 27.882 20.037 -26.161 1.00 13.21 161 TRP A CA 1
ATOM 1290 C C . TRP A 1 164 ? 27.117 19.792 -24.879 1.00 13.34 161 TRP A C 1
ATOM 1291 O O . TRP A 1 164 ? 27.572 20.081 -23.784 1.00 14.83 161 TRP A O 1
ATOM 1302 N N . ARG A 1 165 ? 25.899 19.254 -24.994 1.00 13.76 162 ARG A N 1
ATOM 1303 C CA . ARG A 1 165 ? 25.143 19.004 -23.788 1.00 15.55 162 ARG A CA 1
ATOM 1304 C C . ARG A 1 165 ? 25.851 18.079 -22.814 1.00 15.29 162 ARG A C 1
ATOM 1305 O O . ARG A 1 165 ? 25.833 18.313 -21.588 1.00 17.17 162 ARG A O 1
ATOM 1313 N N . LEU A 1 166 ? 26.449 17.030 -23.340 1.00 14.33 163 LEU A N 1
ATOM 1314 C CA . LEU A 1 166 ? 27.137 16.088 -22.487 1.00 15.34 163 LEU A CA 1
ATOM 1315 C C . LEU A 1 166 ? 28.383 16.712 -21.837 1.00 16.23 163 LEU A C 1
ATOM 1316 O O . LEU A 1 166 ? 28.600 16.569 -20.616 1.00 18.09 163 LEU A O 1
ATOM 1321 N N . LEU A 1 167 ? 29.206 17.361 -22.648 1.00 15.99 164 LEU A N 1
ATOM 1322 C CA . LEU A 1 167 ? 30.436 17.939 -22.123 1.00 17.58 164 LEU A CA 1
ATOM 1323 C C . LEU A 1 167 ? 30.198 19.019 -21.070 1.00 18.96 164 LEU A C 1
ATOM 1324 O O . LEU A 1 167 ? 30.963 19.130 -20.122 1.00 20.58 164 LEU A O 1
ATOM 1329 N N . GLU A 1 168 ? 29.109 19.767 -21.292 1.00 19.04 165 GLU A N 1
ATOM 1330 C CA . GLU A 1 168 ? 28.828 20.883 -20.392 1.00 20.59 165 GLU A CA 1
ATOM 1331 C C . GLU A 1 168 ? 28.029 20.423 -19.183 1.00 20.70 165 GLU A C 1
ATOM 1332 O O . GLU A 1 168 ? 27.872 21.248 -18.260 1.00 26.47 165 GLU A O 1
ATOM 1338 N N . GLY A 1 169 ? 27.578 19.177 -19.184 1.00 20.92 166 GLY A N 1
ATOM 1339 C CA . GLY A 1 169 ? 26.829 18.666 -18.051 1.00 23.97 166 GLY A CA 1
ATOM 1340 C C . GLY A 1 169 ? 25.482 19.292 -17.909 1.00 24.59 166 GLY A C 1
ATOM 1341 O O . GLY A 1 169 ? 24.934 19.577 -16.829 1.00 29.11 166 GLY A O 1
ATOM 1342 N N . LEU A 1 170 ? 24.842 19.567 -19.022 1.00 23.11 167 LEU A N 1
ATOM 1343 C CA . LEU A 1 170 ? 23.689 20.430 -18.934 1.00 26.22 167 LEU A CA 1
ATOM 1344 C C . LEU A 1 170 ? 22.590 19.629 -18.354 1.00 28.17 167 LEU A C 1
ATOM 1345 O O . LEU A 1 170 ? 22.485 18.423 -18.559 1.00 34.16 167 LEU A O 1
ATOM 1350 N N . ASP A 1 171 ? 21.717 20.311 -17.641 1.00 27.20 168 ASP A N 1
ATOM 1351 C CA . ASP A 1 171 ? 20.467 19.604 -17.324 1.00 28.88 168 ASP A CA 1
ATOM 1352 C C . ASP A 1 171 ? 19.613 19.630 -18.589 1.00 25.76 168 ASP A C 1
ATOM 1353 O O . ASP A 1 171 ? 18.513 19.059 -18.585 1.00 29.55 168 ASP A O 1
ATOM 1359 N N . GLU B 1 5 ? 10.427 8.934 3.492 1.00 57.63 2 GLU B N 1
ATOM 1360 C CA . GLU B 1 5 ? 9.964 9.611 4.690 1.00 48.08 2 GLU B CA 1
ATOM 1361 C C . GLU B 1 5 ? 8.433 9.588 4.680 1.00 46.51 2 GLU B C 1
ATOM 1362 O O . GLU B 1 5 ? 7.814 10.090 3.756 1.00 48.07 2 GLU B O 1
ATOM 1368 N N . ALA B 1 6 ? 7.869 8.998 5.704 1.00 44.06 3 ALA B N 1
ATOM 1369 C CA . ALA B 1 6 ? 6.457 9.034 5.973 1.00 38.03 3 ALA B CA 1
ATOM 1370 C C . ALA B 1 6 ? 5.952 10.438 6.280 1.00 34.73 3 ALA B C 1
ATOM 1371 O O . ALA B 1 6 ? 6.574 11.168 7.069 1.00 41.37 3 ALA B O 1
ATOM 1373 N N . PHE B 1 7 ? 4.823 10.806 5.702 1.00 28.32 4 PHE B N 1
ATOM 1374 C CA . PHE B 1 7 ? 4.178 12.049 6.130 1.00 24.88 4 PHE B CA 1
ATOM 1375 C C . PHE B 1 7 ? 3.262 11.792 7.334 1.00 27.07 4 PHE B C 1
ATOM 1376 O O . PHE B 1 7 ? 2.286 11.053 7.139 1.00 33.85 4 PHE B O 1
ATOM 1384 N N . HIS B 1 8 ? 3.443 12.477 8.466 1.00 25.49 5 HIS B N 1
ATOM 1385 C CA . HIS B 1 8 ? 2.433 12.483 9.530 1.00 24.69 5 HIS B CA 1
ATOM 1386 C C . HIS B 1 8 ? 1.866 13.880 9.771 1.00 22.69 5 HIS B C 1
ATOM 1387 O O . HIS B 1 8 ? 0.650 14.083 9.691 1.00 22.86 5 HIS B O 1
ATOM 1394 N N . THR B 1 9 ? 2.767 14.828 10.086 1.00 20.66 6 THR B N 1
ATOM 1395 C CA . THR B 1 9 ? 2.375 16.216 10.269 1.00 19.08 6 THR B CA 1
ATOM 1396 C C . THR B 1 9 ? 3.426 17.097 9.656 1.00 18.15 6 THR B C 1
ATOM 1397 O O . THR B 1 9 ? 4.594 16.741 9.572 1.00 27.29 6 THR B O 1
ATOM 1404 N N . HIS B 1 10 ? 3.019 18.240 9.123 1.00 14.82 7 HIS B N 1
ATOM 1405 C CA . HIS B 1 10 ? 3.912 19.250 8.647 1.00 14.44 7 HIS B CA 1
ATOM 1406 C C . HIS B 1 10 ? 3.485 20.633 9.126 1.00 14.15 7 HIS B C 1
ATOM 1407 O O . HIS B 1 10 ? 2.304 20.984 9.005 1.00 14.90 7 HIS B O 1
ATOM 1414 N N . SER B 1 11 ? 4.412 21.364 9.665 1.00 14.83 8 SER B N 1
ATOM 1415 C CA . SER B 1 11 ? 4.190 22.734 10.093 1.00 15.10 8 SER B CA 1
ATOM 1416 C C . SER B 1 11 ? 5.170 23.596 9.299 1.00 14.33 8 SER B C 1
ATOM 1417 O O . SER B 1 11 ? 6.367 23.302 9.245 1.00 16.29 8 SER B O 1
ATOM 1420 N N . GLY B 1 12 ? 4.689 24.695 8.710 1.00 13.17 9 GLY B N 1
ATOM 1421 C CA . GLY B 1 12 ? 5.607 25.605 8.052 1.00 14.08 9 GLY B CA 1
ATOM 1422 C C . GLY B 1 12 ? 4.882 26.893 7.697 1.00 12.86 9 GLY B C 1
ATOM 1423 O O . GLY B 1 12 ? 3.677 27.061 7.917 1.00 12.77 9 GLY B O 1
ATOM 1424 N N . ILE B 1 13 ? 5.634 27.820 7.177 1.00 11.63 10 ILE B N 1
ATOM 1425 C CA . ILE B 1 13 ? 5.164 29.135 6.789 1.00 11.28 10 ILE B CA 1
ATOM 1426 C C . ILE B 1 13 ? 4.077 28.991 5.712 1.00 10.58 10 ILE B C 1
ATOM 1427 O O . ILE B 1 13 ? 4.310 28.392 4.687 1.00 10.97 10 ILE B O 1
ATOM 1432 N N . GLY B 1 14 ? 2.910 29.584 5.961 1.00 10.87 11 GLY B N 1
ATOM 1433 C CA . GLY B 1 14 ? 1.863 29.627 4.978 1.00 10.53 11 GLY B CA 1
ATOM 1434 C C . GLY B 1 14 ? 2.062 30.749 3.983 1.00 9.56 11 GLY B C 1
ATOM 1435 O O . GLY B 1 14 ? 2.445 31.839 4.330 1.00 11.53 11 GLY B O 1
ATOM 1436 N N . VAL B 1 15 ? 1.698 30.475 2.730 1.00 9.97 12 VAL B N 1
ATOM 1437 C CA . VAL B 1 15 ? 1.826 31.420 1.642 1.00 9.40 12 VAL B CA 1
ATOM 1438 C C . VAL B 1 15 ? 0.475 31.638 0.989 1.00 9.52 12 VAL B C 1
ATOM 1439 O O . VAL B 1 15 ? -0.111 30.683 0.470 1.00 10.36 12 VAL B O 1
ATOM 1443 N N . PRO B 1 16 ? -0.054 32.868 1.033 1.00 9.33 13 PRO B N 1
ATOM 1444 C CA . PRO B 1 16 ? -1.367 33.126 0.464 1.00 9.99 13 PRO B CA 1
ATOM 1445 C C . PRO B 1 16 ? -1.323 33.451 -1.003 1.00 11.23 13 PRO B C 1
ATOM 1446 O O . PRO B 1 16 ? -0.752 34.466 -1.371 1.00 18.01 13 PRO B O 1
ATOM 1450 N N . LEU B 1 17 ? -1.893 32.657 -1.839 1.00 11.85 14 LEU B N 1
ATOM 1451 C CA . LEU B 1 17 ? -1.953 32.901 -3.281 1.00 12.79 14 LEU B CA 1
ATOM 1452 C C . LEU B 1 17 ? -3.426 32.993 -3.718 1.00 12.37 14 LEU B C 1
ATOM 1453 O O . LEU B 1 17 ? -4.059 31.952 -3.903 1.00 11.38 14 LEU B O 1
ATOM 1458 N N . ARG B 1 18 ? -3.947 34.218 -3.863 1.00 13.48 15 ARG B N 1
ATOM 1459 C CA . ARG B 1 18 ? -5.334 34.432 -4.224 1.00 13.62 15 ARG B CA 1
ATOM 1460 C C . ARG B 1 18 ? -5.504 34.372 -5.737 1.00 14.17 15 ARG B C 1
ATOM 1461 O O . ARG B 1 18 ? -5.812 35.351 -6.420 1.00 16.07 15 ARG B O 1
ATOM 1469 N N . ARG B 1 19 ? -5.289 33.193 -6.278 1.00 13.15 16 ARG B N 1
ATOM 1470 C CA . ARG B 1 19 ? -5.438 32.919 -7.695 1.00 13.44 16 ARG B CA 1
ATOM 1471 C C . ARG B 1 19 ? -6.199 31.602 -7.837 1.00 13.39 16 ARG B C 1
ATOM 1472 O O . ARG B 1 19 ? -5.885 30.627 -7.150 1.00 13.40 16 ARG B O 1
ATOM 1480 N N . SER B 1 20 ? -7.147 31.616 -8.759 1.00 13.97 17 SER B N 1
ATOM 1481 C CA . SER B 1 20 ? -7.951 30.463 -9.077 1.00 13.87 17 SER B CA 1
ATOM 1482 C C . SER B 1 20 ? -7.482 29.772 -10.360 1.00 12.72 17 SER B C 1
ATOM 1483 O O . SER B 1 20 ? -6.883 30.402 -11.238 1.00 14.10 17 SER B O 1
ATOM 1486 N N . ASN B 1 21 ? -7.807 28.493 -10.507 1.00 13.36 18 ASN B N 1
ATOM 1487 C CA . ASN B 1 21 ? -7.538 27.726 -11.694 1.00 14.89 18 ASN B CA 1
ATOM 1488 C C . ASN B 1 21 ? -6.100 27.878 -12.122 1.00 14.61 18 ASN B C 1
ATOM 1489 O O . ASN B 1 21 ? -5.796 28.041 -13.295 1.00 15.50 18 ASN B O 1
ATOM 1494 N N . VAL B 1 22 ? -5.195 27.796 -11.151 1.00 14.25 19 VAL B N 1
ATOM 1495 C CA . VAL B 1 22 ? -3.777 27.910 -11.446 1.00 14.48 19 VAL B CA 1
ATOM 1496 C C . VAL B 1 22 ? -3.395 26.662 -12.178 1.00 14.76 19 VAL B C 1
ATOM 1497 O O . VAL B 1 22 ? -3.434 25.548 -11.638 1.00 16.72 19 VAL B O 1
ATOM 1501 N N . ASP B 1 23 ? -2.993 26.835 -13.414 1.00 16.87 20 ASP B N 1
ATOM 1502 C CA . ASP B 1 23 ? -2.793 25.616 -14.196 1.00 18.96 20 ASP B CA 1
ATOM 1503 C C . ASP B 1 23 ? -1.303 25.321 -14.261 1.00 17.38 20 ASP B C 1
ATOM 1504 O O . ASP B 1 23 ? -0.384 25.996 -13.750 1.00 18.78 20 ASP B O 1
ATOM 1509 N N . THR B 1 24 ? -1.027 24.179 -14.889 1.00 19.61 21 THR B N 1
ATOM 1510 C CA . THR B 1 24 ? 0.317 23.667 -14.984 1.00 21.21 21 THR B CA 1
ATOM 1511 C C . THR B 1 24 ? 1.370 24.616 -15.539 1.00 21.11 21 THR B C 1
ATOM 1512 O O . THR B 1 24 ? 2.474 24.692 -15.007 1.00 24.38 21 THR B O 1
ATOM 1519 N N . ASP B 1 25 ? 0.999 25.304 -16.602 1.00 22.19 22 ASP B N 1
ATOM 1520 C CA . ASP B 1 25 ? 1.962 26.226 -17.209 1.00 24.89 22 ASP B CA 1
ATOM 1521 C C . ASP B 1 25 ? 2.296 27.398 -16.303 1.00 21.93 22 ASP B C 1
ATOM 1522 O O . ASP B 1 25 ? 3.339 28.054 -16.472 1.00 26.29 22 ASP B O 1
ATOM 1527 N N . GLN B 1 26 ? 1.384 27.710 -15.378 1.00 18.78 23 GLN B N 1
ATOM 1528 C CA . GLN B 1 26 ? 1.594 28.803 -14.428 1.00 18.13 23 GLN B CA 1
ATOM 1529 C C . GLN B 1 26 ? 2.463 28.289 -13.269 1.00 17.31 23 GLN B C 1
ATOM 1530 O O . GLN B 1 26 ? 3.351 28.996 -12.806 1.00 17.75 23 GLN B O 1
ATOM 1536 N N . ILE B 1 27 ? 2.179 27.066 -12.843 1.00 16.11 24 ILE B N 1
ATOM 1537 C CA . ILE B 1 27 ? 2.993 26.466 -11.815 1.00 15.01 24 ILE B CA 1
ATOM 1538 C C . ILE B 1 27 ? 4.412 26.256 -12.304 1.00 14.74 24 ILE B C 1
ATOM 1539 O O . ILE B 1 27 ? 5.400 26.515 -11.587 1.00 14.59 24 ILE B O 1
ATOM 1544 N N . ILE B 1 28 ? 4.598 25.820 -13.535 1.00 16.22 25 ILE B N 1
ATOM 1545 C CA . ILE B 1 28 ? 5.912 25.705 -14.123 1.00 19.68 25 ILE B CA 1
ATOM 1546 C C . ILE B 1 28 ? 5.807 25.874 -15.634 1.00 19.06 25 ILE B C 1
ATOM 1547 O O . ILE B 1 28 ? 5.277 24.993 -16.352 1.00 19.36 25 ILE B O 1
ATOM 1552 N N . PRO B 1 29 ? 6.224 27.050 -16.105 1.00 19.16 26 PRO B N 1
ATOM 1553 C CA . PRO B 1 29 ? 6.089 27.331 -17.536 1.00 18.57 26 PRO B CA 1
ATOM 1554 C C . PRO B 1 29 ? 6.756 26.289 -18.428 1.00 20.33 26 PRO B C 1
ATOM 1555 O O . PRO B 1 29 ? 7.828 25.782 -18.078 1.00 18.72 26 PRO B 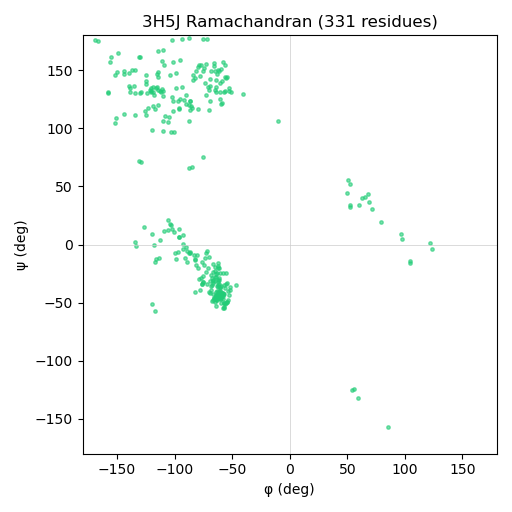O 1
ATOM 1559 N N . ALA B 1 30 ? 6.094 26.040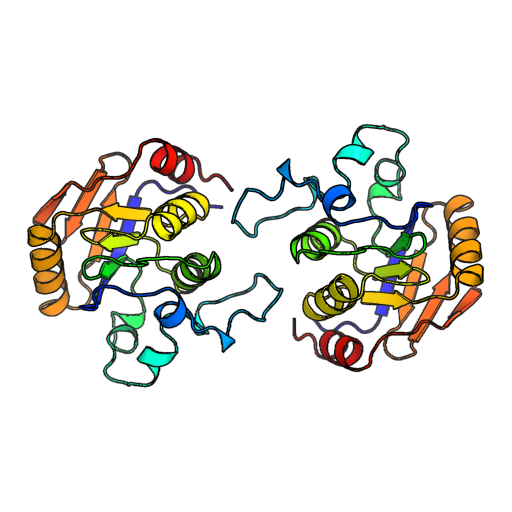 -19.553 1.00 22.02 27 ALA B N 1
ATOM 1560 C CA . ALA B 1 30 ? 6.528 25.125 -20.599 1.00 21.93 27 ALA B CA 1
ATOM 1561 C C . ALA B 1 30 ? 7.984 25.318 -20.964 1.00 19.27 27 ALA B C 1
ATOM 1562 O O . ALA B 1 30 ? 8.688 24.359 -21.238 1.00 20.29 27 ALA B O 1
ATOM 1564 N N . VAL B 1 31 ? 8.514 26.523 -20.945 1.00 17.51 28 VAL B N 1
ATOM 1565 C CA . VAL B 1 31 ? 9.909 26.779 -21.361 1.00 17.38 28 VAL B CA 1
ATOM 1566 C C . VAL B 1 31 ? 10.901 26.140 -20.402 1.00 18.62 28 VAL B C 1
ATOM 1567 O O . VAL B 1 31 ? 12.069 25.957 -20.795 1.00 20.85 28 VAL B O 1
ATOM 1571 N N . PHE B 1 32 ? 10.484 25.751 -19.204 1.00 18.68 29 PHE B N 1
ATOM 1572 C CA . PHE B 1 32 ? 11.251 25.029 -18.245 1.00 21.78 29 PHE B CA 1
ATOM 1573 C C . PHE B 1 32 ? 11.013 23.534 -18.290 1.00 27.02 29 PHE B C 1
ATOM 1574 O O . PHE B 1 32 ? 11.478 22.805 -17.370 1.00 26.45 29 PHE B O 1
ATOM 1582 N N . LEU B 1 33 ? 10.256 23.054 -19.262 1.00 26.47 30 LEU B N 1
ATOM 1583 C CA . LEU B 1 33 ? 9.839 21.648 -19.165 1.00 27.25 30 LEU B CA 1
ATOM 1584 C C . LEU B 1 33 ? 10.207 20.905 -20.426 1.00 24.65 30 LEU B C 1
ATOM 1585 O O . LEU B 1 33 ? 9.692 19.823 -20.657 1.00 27.20 30 LEU B O 1
ATOM 1590 N N . LYS B 1 34 ? 11.048 21.457 -21.236 1.00 27.73 31 LYS B N 1
ATOM 1591 C CA . LYS B 1 34 ? 11.713 20.929 -22.400 1.00 28.67 31 LYS B CA 1
ATOM 1592 C C . LYS B 1 34 ? 12.780 19.937 -22.011 1.00 31.19 31 LYS B C 1
ATOM 1593 O O . LYS B 1 34 ? 13.128 18.953 -22.645 1.00 43.01 31 LYS B O 1
ATOM 1599 N N . ARG B 1 35 ? 13.375 20.274 -20.833 1.00 26.07 32 ARG B N 1
ATOM 1600 C CA . ARG B 1 35 ? 14.488 19.369 -20.470 1.00 24.49 32 ARG B CA 1
ATOM 1601 C C . ARG B 1 35 ? 13.972 18.082 -19.893 1.00 26.10 32 ARG B C 1
ATOM 1602 O O . ARG B 1 35 ? 12.853 17.972 -19.381 1.00 30.25 32 ARG B O 1
ATOM 1610 N N . VAL B 1 36 ? 14.803 17.026 -20.024 1.00 24.47 33 VAL B N 1
ATOM 1611 C CA . VAL B 1 36 ? 14.296 15.683 -19.720 1.00 27.81 33 VAL B CA 1
ATOM 1612 C C . VAL B 1 36 ? 14.933 15.186 -18.433 1.00 34.50 33 VAL B C 1
ATOM 1613 O O . VAL B 1 36 ? 14.837 14.021 -18.092 1.00 28.14 33 VAL B O 1
ATOM 1617 N N . THR B 1 37 ? 15.603 16.072 -17.704 1.00 33.27 34 THR B N 1
ATOM 1618 C CA . THR B 1 37 ? 16.338 15.630 -16.532 1.00 25.39 34 THR B CA 1
ATOM 1619 C C . THR B 1 37 ? 15.381 15.800 -15.346 1.00 22.98 34 THR B C 1
ATOM 1620 O O . THR B 1 37 ? 14.218 16.192 -15.501 1.00 24.78 34 THR B O 1
ATOM 1624 N N . ARG B 1 38 ? 15.848 15.393 -14.173 1.00 26.88 35 ARG B N 1
ATOM 1625 C CA . ARG B 1 38 ? 15.083 15.254 -12.981 1.00 24.62 35 ARG B CA 1
ATOM 1626 C C . ARG B 1 38 ? 15.534 16.158 -11.836 1.00 26.07 35 ARG B C 1
ATOM 1627 O O . ARG B 1 38 ? 14.888 16.107 -10.789 1.00 33.44 35 ARG B O 1
ATOM 1635 N N . THR B 1 39 ? 16.572 16.931 -12.100 1.00 32.09 36 THR B N 1
ATOM 1636 C CA . THR B 1 39 ? 17.279 17.854 -11.249 1.00 30.43 36 THR B CA 1
ATOM 1637 C C . THR B 1 39 ? 16.302 18.978 -10.906 1.00 20.62 36 THR B C 1
ATOM 1638 O O . THR B 1 39 ? 15.287 19.089 -11.585 1.00 24.22 36 THR B O 1
ATOM 1642 N N . GLY B 1 40 ? 16.525 19.652 -9.823 1.00 26.55 37 GLY B N 1
ATOM 1643 C CA . GLY B 1 40 ? 15.652 20.630 -9.280 1.00 22.96 37 GLY B CA 1
ATOM 1644 C C . GLY B 1 40 ? 14.936 21.597 -10.186 1.00 16.43 37 GLY B C 1
ATOM 1645 O O . GLY B 1 40 ? 15.510 22.313 -10.992 1.00 19.55 37 GLY B O 1
ATOM 1646 N N . PHE B 1 41 ? 13.618 21.686 -9.990 1.00 16.08 38 PHE B N 1
ATOM 1647 C CA . PHE B 1 41 ? 12.748 22.569 -10.721 1.00 15.13 38 PHE B CA 1
ATOM 1648 C C . PHE B 1 41 ? 12.318 23.762 -9.864 1.00 14.67 38 PHE B C 1
ATOM 1649 O O . PHE B 1 41 ? 11.385 24.474 -10.241 1.00 15.48 38 PHE B O 1
ATOM 1657 N N . GLU B 1 42 ? 12.952 23.963 -8.743 1.00 13.93 39 GLU B N 1
ATOM 1658 C CA . GLU B 1 42 ? 12.543 25.077 -7.886 1.00 15.17 39 GLU B CA 1
ATOM 1659 C C . GLU B 1 42 ? 12.556 26.420 -8.576 1.00 16.25 39 GLU B C 1
ATOM 1660 O O . GLU B 1 42 ? 11.666 27.256 -8.301 1.00 16.81 39 GLU B O 1
ATOM 1666 N N . ASP B 1 43 ? 13.466 26.675 -9.494 1.00 16.58 40 ASP B N 1
ATOM 1667 C CA . ASP B 1 43 ? 13.513 27.960 -10.168 1.00 17.32 40 ASP B CA 1
ATOM 1668 C C . ASP B 1 43 ? 12.385 28.135 -11.164 1.00 17.50 40 ASP B C 1
ATOM 1669 O O . ASP B 1 43 ? 12.090 29.301 -11.464 1.00 21.08 40 ASP B O 1
ATOM 1674 N N . GLY B 1 44 ? 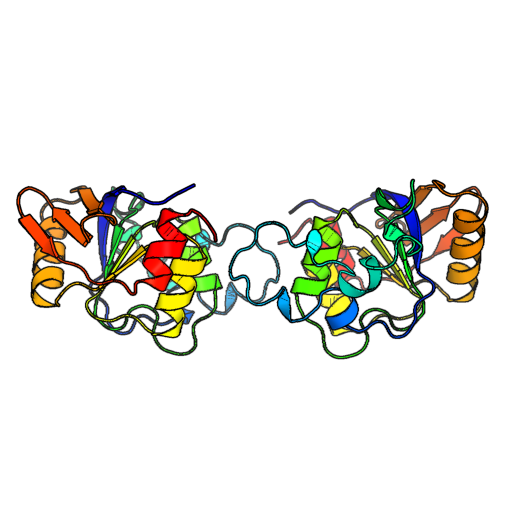11.814 27.062 -11.669 1.00 16.37 41 GLY B N 1
ATOM 1675 C CA . GLY B 1 44 ? 10.697 27.190 -12.575 1.00 19.05 41 GLY B CA 1
ATOM 1676 C C . GLY B 1 44 ? 9.401 27.459 -11.863 1.00 15.78 41 GLY B C 1
ATOM 1677 O O . GLY B 1 44 ? 8.466 27.894 -12.513 1.00 18.07 41 GLY B O 1
ATOM 1678 N N . LEU B 1 45 ? 9.300 27.161 -10.559 1.00 15.06 42 LEU B N 1
ATOM 1679 C CA . LEU B 1 45 ? 8.039 27.309 -9.871 1.00 14.15 42 LEU B CA 1
ATOM 1680 C C . LEU B 1 45 ? 7.566 28.753 -9.978 1.00 13.36 42 LEU B C 1
ATOM 1681 O O . LEU B 1 45 ? 8.271 29.687 -9.519 1.00 14.37 42 LEU B O 1
ATOM 1686 N N . PHE B 1 46 ? 6.378 28.951 -10.542 1.00 14.43 43 PHE B N 1
ATOM 1687 C CA . PHE B 1 46 ? 5.840 30.307 -10.652 1.00 14.34 43 PHE B CA 1
ATOM 1688 C C . PHE B 1 46 ? 6.811 31.282 -11.302 1.00 15.10 43 PHE B C 1
ATOM 1689 O O . PHE B 1 46 ? 6.859 32.457 -10.956 1.00 16.54 43 PHE B O 1
ATOM 1697 N N . ALA B 1 47 ? 7.626 30.798 -12.224 1.00 17.34 44 ALA B N 1
ATOM 1698 C CA . ALA B 1 47 ? 8.754 31.643 -12.625 1.00 19.63 44 ALA B CA 1
ATOM 1699 C C . ALA B 1 47 ? 8.366 32.921 -13.318 1.00 19.54 44 ALA B C 1
ATOM 1700 O O . ALA B 1 47 ? 8.999 33.999 -13.213 1.00 21.56 44 ALA B O 1
ATOM 1702 N N . GLY B 1 48 ? 7.257 32.823 -14.034 1.00 21.06 45 GLY B N 1
ATOM 1703 C CA . GLY B 1 48 ? 6.783 34.030 -14.697 1.00 21.34 45 GLY B CA 1
ATOM 1704 C C . GLY B 1 48 ? 6.413 35.046 -13.647 1.00 20.80 45 GLY B C 1
ATOM 1705 O O . GLY B 1 48 ? 6.802 36.233 -13.593 1.00 18.52 45 GLY B O 1
ATOM 1706 N N . TRP B 1 49 ? 5.568 34.573 -12.739 1.00 15.54 46 TRP B N 1
ATOM 1707 C CA . TRP B 1 49 ? 5.013 35.465 -11.739 1.00 14.93 46 TRP B CA 1
ATOM 1708 C C . TRP B 1 49 ? 6.062 36.048 -10.806 1.00 13.57 46 TRP B C 1
ATOM 1709 O O . TRP B 1 49 ? 5.916 37.175 -10.313 1.00 14.15 46 TRP B O 1
ATOM 1720 N N . ARG B 1 50 ? 7.160 35.351 -10.585 1.00 13.76 47 ARG B N 1
ATOM 1721 C CA . ARG B 1 50 ? 8.249 35.765 -9.715 1.00 13.94 47 ARG B CA 1
ATOM 1722 C C . ARG B 1 50 ? 9.075 36.905 -10.277 1.00 13.58 47 ARG B C 1
ATOM 1723 O O . ARG B 1 50 ? 9.900 37.463 -9.559 1.00 15.61 47 ARG B O 1
ATOM 1731 N N . SER B 1 51 ? 8.799 37.316 -11.503 1.00 14.65 48 SER B N 1
ATOM 1732 C CA . SER B 1 51 ? 9.459 38.511 -12.032 1.00 16.09 48 SER B CA 1
ATOM 1733 C C . SER B 1 51 ? 9.077 39.741 -11.263 1.00 18.49 48 SER B C 1
ATOM 1734 O O . SER B 1 51 ? 9.804 40.730 -11.255 1.00 21.29 48 SER B O 1
ATOM 1737 N N . ASP B 1 52 ? 7.929 39.803 -10.604 1.00 18.73 49 ASP B N 1
ATOM 1738 C CA . ASP B 1 52 ? 7.470 41.000 -9.886 1.00 18.36 49 ASP B CA 1
ATOM 1739 C C . ASP B 1 52 ? 8.066 40.947 -8.491 1.00 18.34 49 ASP B C 1
ATOM 1740 O O . ASP B 1 52 ? 7.797 39.955 -7.810 1.00 16.84 49 ASP B O 1
ATOM 1745 N N . PRO B 1 53 ? 8.817 41.944 -8.043 1.00 19.23 50 PRO B N 1
ATOM 1746 C CA . PRO B 1 53 ? 9.333 41.876 -6.651 1.00 20.44 50 PRO B CA 1
ATOM 1747 C C . PRO B 1 53 ? 8.259 41.844 -5.581 1.00 17.38 50 PRO B C 1
ATOM 1748 O O . PRO B 1 53 ? 8.514 41.426 -4.417 1.00 22.85 50 PRO B O 1
ATOM 1752 N N . ALA B 1 54 ? 7.037 42.287 -5.909 1.00 18.01 51 ALA B N 1
ATOM 1753 C CA . ALA B 1 54 ? 5.871 42.259 -5.024 1.00 17.84 51 ALA B CA 1
ATOM 1754 C C . ALA B 1 54 ? 5.078 40.965 -5.177 1.00 15.00 51 ALA B C 1
ATOM 1755 O O . ALA B 1 54 ? 4.108 40.808 -4.410 1.00 16.73 51 ALA B O 1
ATOM 1757 N N . PHE B 1 55 ? 5.405 40.017 -6.044 1.00 14.53 52 PHE B N 1
ATOM 1758 C CA . PHE B 1 55 ? 4.790 38.693 -5.981 1.00 13.17 52 PHE B CA 1
ATOM 1759 C C . PHE B 1 55 ? 5.050 38.041 -4.635 1.00 13.07 52 PHE B C 1
ATOM 1760 O O . PHE B 1 55 ? 6.158 38.103 -4.064 1.00 14.19 52 PHE B O 1
ATOM 1768 N N . VAL B 1 56 ? 4.050 37.356 -4.102 1.00 14.16 53 VAL B N 1
ATOM 1769 C CA . VAL B 1 56 ? 4.107 36.873 -2.717 1.00 14.29 53 VAL B CA 1
ATOM 1770 C C . VAL B 1 56 ? 5.324 36.057 -2.375 1.00 13.76 53 VAL B C 1
ATOM 1771 O O . VAL B 1 56 ? 5.895 36.195 -1.294 1.00 14.60 53 VAL B O 1
ATOM 1775 N N . LEU B 1 57 ? 5.768 35.176 -3.310 1.00 14.18 54 LEU B N 1
ATOM 1776 C CA . LEU B 1 57 ? 6.874 34.287 -3.045 1.00 15.98 54 LEU B CA 1
ATOM 1777 C C . LEU B 1 57 ? 8.195 35.020 -2.963 1.00 16.03 54 LEU B C 1
ATOM 1778 O O . LEU B 1 57 ? 9.205 34.491 -2.513 1.00 19.82 54 LEU B O 1
ATOM 1783 N N . ASN B 1 58 ? 8.228 36.285 -3.354 1.00 14.98 55 ASN B N 1
ATOM 1784 C CA . ASN B 1 58 ? 9.436 37.087 -3.263 1.00 16.29 55 ASN B CA 1
ATOM 1785 C C . ASN B 1 58 ? 9.542 37.883 -1.955 1.00 15.73 55 ASN B C 1
ATOM 1786 O O . ASN B 1 58 ? 10.530 38.568 -1.654 1.00 20.32 55 ASN B O 1
ATOM 1791 N N . LEU B 1 59 ? 8.510 37.818 -1.113 1.00 14.62 56 LEU B N 1
ATOM 1792 C CA . LEU B 1 59 ? 8.494 38.550 0.164 1.00 14.14 56 LEU B CA 1
ATOM 1793 C C . LEU B 1 59 ? 8.997 37.660 1.260 1.00 13.52 56 LEU B C 1
ATOM 1794 O O . LEU B 1 59 ? 8.589 36.529 1.383 1.00 15.10 56 LEU B O 1
ATOM 1799 N N . SER B 1 60 ? 9.862 38.182 2.109 1.00 14.98 57 SER B N 1
ATOM 1800 C CA . SER B 1 60 ? 10.211 37.520 3.356 1.00 15.06 57 SER B CA 1
ATOM 1801 C C . SER B 1 60 ? 9.053 37.537 4.347 1.00 14.44 57 SER B C 1
ATOM 1802 O O . SER B 1 60 ? 8.508 38.632 4.576 1.00 17.26 57 SER B O 1
ATOM 1805 N N . PRO B 1 61 ? 8.676 36.445 5.017 1.00 14.51 58 PRO B N 1
ATOM 1806 C CA . PRO B 1 61 ? 9.301 35.136 4.999 1.00 13.76 58 PRO B CA 1
ATOM 1807 C C . PRO B 1 61 ? 8.550 34.143 4.094 1.00 12.36 58 PRO B C 1
ATOM 1808 O O . PRO B 1 61 ? 8.796 32.941 4.153 1.00 12.85 58 PRO B O 1
ATOM 1812 N N . PHE B 1 62 ? 7.586 34.616 3.288 1.00 12.53 59 PHE B N 1
ATOM 1813 C CA . PHE B 1 62 ? 6.887 33.746 2.344 1.00 11.76 59 PHE B CA 1
ATOM 1814 C C . PHE B 1 62 ? 7.807 33.054 1.357 1.00 11.31 59 PHE B C 1
ATOM 1815 O O . PHE B 1 62 ? 7.492 31.966 0.889 1.00 11.88 59 PHE B O 1
ATOM 1823 N N . ASP B 1 63 ? 8.969 33.638 1.096 1.00 12.14 60 ASP B N 1
ATOM 1824 C CA . ASP B 1 63 ? 9.975 33.045 0.247 1.00 12.05 60 ASP B CA 1
ATOM 1825 C C . ASP B 1 63 ? 10.484 31.735 0.828 1.00 12.26 60 ASP B C 1
ATOM 1826 O O . ASP B 1 63 ? 11.020 30.927 0.040 1.00 14.48 60 ASP B O 1
ATOM 1831 N N . ARG B 1 64 ? 10.336 31.469 2.099 1.00 12.38 61 ARG B N 1
ATOM 1832 C CA . ARG B 1 64 ? 10.672 30.210 2.742 1.00 12.37 61 ARG B CA 1
ATOM 1833 C C . ARG B 1 64 ? 9.443 29.392 3.092 1.00 11.46 61 ARG B C 1
ATOM 1834 O O . ARG B 1 64 ? 9.465 28.485 3.904 1.00 12.63 61 ARG B O 1
ATOM 1842 N N . GLY B 1 65 ? 8.338 29.694 2.396 1.00 11.89 62 GLY B N 1
ATOM 1843 C CA . GLY B 1 65 ? 7.081 28.999 2.635 1.00 11.80 62 GLY B CA 1
ATOM 1844 C C . GLY B 1 65 ? 7.108 27.515 2.286 1.00 10.96 62 GLY B C 1
ATOM 1845 O O . GLY B 1 65 ? 7.825 27.095 1.400 1.00 11.60 62 GLY B O 1
ATOM 1846 N N . SER B 1 66 ? 6.304 26.777 3.034 1.00 10.69 63 SER B N 1
ATOM 1847 C CA . SER B 1 66 ? 6.140 25.368 2.739 1.00 10.73 63 SER B CA 1
ATOM 1848 C C . SER B 1 66 ? 4.691 24.910 2.739 1.00 10.69 63 SER B C 1
ATOM 1849 O O . SER B 1 66 ? 4.468 23.720 2.473 1.00 10.60 63 SER B O 1
ATOM 1852 N N . VAL B 1 67 ? 3.737 25.773 3.018 1.00 10.08 64 VAL B N 1
ATOM 1853 C CA . VAL B 1 67 ? 2.318 25.470 2.927 1.00 10.09 64 VAL B CA 1
ATOM 1854 C C . VAL B 1 67 ? 1.682 26.507 2.011 1.00 10.13 64 VAL B C 1
ATOM 1855 O O . VAL B 1 67 ? 1.675 27.700 2.354 1.00 11.22 64 VAL B O 1
ATOM 1859 N N . LEU B 1 68 ? 1.236 26.123 0.848 1.00 9.26 65 LEU B N 1
ATOM 1860 C CA . LEU B 1 68 ? 0.653 27.044 -0.130 1.00 9.35 65 LEU B CA 1
ATOM 1861 C C . LEU B 1 68 ? -0.859 27.035 0.025 1.00 9.39 65 LEU B C 1
ATOM 1862 O O . LEU B 1 68 ? -1.451 25.955 -0.019 1.00 10.68 65 LEU B O 1
ATOM 1867 N N . VAL B 1 69 ? -1.462 28.183 0.215 1.00 9.48 66 VAL B N 1
ATOM 1868 C CA . VAL B 1 69 ? -2.912 28.315 0.310 1.00 9.71 66 VAL B CA 1
ATOM 1869 C C . VAL B 1 69 ? -3.385 29.025 -0.948 1.00 9.28 66 VAL B C 1
ATOM 1870 O O . VAL B 1 69 ? -3.154 30.214 -1.142 1.00 10.06 66 VAL B O 1
ATOM 1874 N N . ALA B 1 70 ? -4.021 28.260 -1.845 1.00 10.24 67 ALA B N 1
ATOM 1875 C CA . ALA B 1 70 ? -4.369 28.720 -3.162 1.00 10.63 67 ALA B CA 1
ATOM 1876 C C . ALA B 1 70 ? -5.888 28.785 -3.338 1.00 11.10 67 ALA B C 1
ATOM 1877 O O . ALA B 1 70 ? -6.635 28.279 -2.523 1.00 11.86 67 ALA B O 1
ATOM 1879 N N . GLY B 1 71 ? -6.330 29.474 -4.425 1.00 12.53 68 GLY B N 1
ATOM 1880 C CA . GLY B 1 71 ? -7.706 29.492 -4.820 1.00 12.52 68 GLY B CA 1
ATOM 1881 C C . GLY B 1 71 ? -8.167 28.193 -5.409 1.00 12.36 68 GLY B C 1
ATOM 1882 O O . GLY B 1 71 ? -7.421 27.255 -5.518 1.00 11.95 68 GLY B O 1
ATOM 1883 N N . PRO B 1 72 ? -9.463 28.114 -5.742 1.00 13.75 69 PRO B N 1
ATOM 1884 C CA . PRO B 1 72 ? -10.069 26.872 -6.213 1.00 14.67 69 PRO B CA 1
ATOM 1885 C C . PRO B 1 72 ? -9.433 26.378 -7.494 1.00 14.45 69 PRO B C 1
ATOM 1886 O O . PRO B 1 72 ? -8.954 27.159 -8.333 1.00 15.03 69 PRO B O 1
ATOM 1890 N N . ASP B 1 73 ? -9.430 25.065 -7.664 1.00 14.97 70 ASP B N 1
ATOM 1891 C CA . ASP B 1 73 ? -9.001 24.378 -8.898 1.00 15.59 70 ASP B CA 1
ATOM 1892 C C . ASP B 1 73 ? -7.538 24.579 -9.152 1.00 13.39 70 ASP B C 1
ATOM 1893 O O . ASP B 1 73 ? -7.035 24.774 -10.258 1.00 15.34 70 ASP B O 1
ATOM 1902 N N . PHE B 1 74 ? -6.769 24.497 -8.057 1.00 13.97 71 PHE B N 1
ATOM 1903 C CA . PHE B 1 74 ? -5.335 24.535 -8.142 1.00 13.22 71 PHE B CA 1
ATOM 1904 C C . PHE B 1 74 ? -4.853 23.290 -8.902 1.00 13.31 71 PHE B C 1
ATOM 1905 O O . PHE B 1 74 ? -5.228 22.175 -8.571 1.00 14.54 71 PHE B O 1
ATOM 1913 N N . GLY B 1 75 ? -3.967 23.481 -9.862 1.00 13.82 72 GLY B N 1
ATOM 1914 C CA . GLY B 1 75 ? -3.339 22.417 -10.614 1.00 15.48 72 GLY B CA 1
ATOM 1915 C C . GLY B 1 75 ? -4.213 21.867 -11.706 1.00 18.10 72 GLY B C 1
ATOM 1916 O O . GLY B 1 75 ? -3.979 20.761 -12.183 1.00 24.15 72 GLY B O 1
ATOM 1917 N N . THR B 1 76 ? -5.200 22.600 -12.121 1.00 23.03 73 THR B N 1
ATOM 1918 C CA . THR B 1 76 ? -6.172 22.233 -13.112 1.00 31.88 73 THR B CA 1
ATOM 1919 C C . THR B 1 76 ? -5.553 21.869 -14.473 1.00 41.94 73 THR B C 1
ATOM 1920 O O . THR B 1 76 ? -4.441 22.367 -14.696 1.00 39.93 73 THR B O 1
ATOM 1924 N N . GLY B 1 77 ? -6.344 21.107 -15.172 1.00 49.25 74 GLY B N 1
ATOM 1925 C CA . GLY B 1 77 ? -6.451 20.335 -16.392 1.00 43.81 74 GLY B CA 1
ATOM 1926 C C . GLY B 1 77 ? -5.337 19.325 -16.569 1.00 42.29 74 GLY B C 1
ATOM 1927 O O . GLY B 1 77 ? -5.163 18.467 -15.718 1.00 45.06 74 GLY B O 1
ATOM 1928 N N . SER B 1 78 ? -4.660 19.423 -17.708 1.00 44.87 75 SER B N 1
ATOM 1929 C CA . SER B 1 78 ? -3.615 18.565 -18.215 1.00 48.74 75 SER B CA 1
ATOM 1930 C C . SER B 1 78 ? -2.303 18.809 -17.485 1.00 48.04 75 SER B C 1
ATOM 1931 O O . SER B 1 78 ? -1.369 19.425 -17.972 1.00 64.46 75 SER B O 1
ATOM 1934 N N . SER B 1 79 ? -2.302 18.282 -16.280 1.00 44.00 76 SER B N 1
ATOM 1935 C CA . SER B 1 79 ? -1.215 18.277 -15.324 1.00 47.06 76 SER B CA 1
ATOM 1936 C C . SER B 1 79 ? -0.070 17.390 -15.799 1.00 41.26 76 SER B C 1
ATOM 1937 O O . SER B 1 79 ? -0.248 16.392 -16.505 1.00 49.12 76 SER B O 1
ATOM 1940 N N . ARG B 1 80 ? 1.156 17.710 -15.451 1.00 37.95 77 ARG B N 1
ATOM 1941 C CA . ARG B 1 80 ? 2.378 16.968 -15.600 1.00 34.08 77 ARG B CA 1
ATOM 1942 C C . ARG B 1 80 ? 2.977 16.870 -14.211 1.00 24.86 77 ARG B C 1
ATOM 1943 O O . ARG B 1 80 ? 2.894 17.767 -13.333 1.00 23.43 77 ARG B O 1
ATOM 1951 N N . GLU B 1 81 ? 3.626 15.743 -13.978 1.00 25.42 78 GLU B N 1
ATOM 1952 C CA . GLU B 1 81 ? 4.249 15.500 -12.693 1.00 26.17 78 GLU B CA 1
ATOM 1953 C C . GLU B 1 81 ? 5.216 16.618 -12.327 1.00 19.72 78 GLU B C 1
ATOM 1954 O O . GLU B 1 81 ? 5.429 16.900 -11.156 1.00 16.62 78 GLU B O 1
ATOM 1965 N N . HIS B 1 82 ? 5.755 17.354 -13.271 1.00 18.90 79 HIS B N 1
ATOM 1966 C CA . HIS B 1 82 ? 6.680 18.422 -13.076 1.00 16.78 79 HIS B CA 1
ATOM 1967 C C . HIS B 1 82 ? 6.062 19.532 -12.238 1.00 13.15 79 HIS B C 1
ATOM 1968 O O . HIS B 1 82 ? 6.780 20.203 -11.526 1.00 15.06 79 HIS B O 1
ATOM 1975 N N . ALA B 1 83 ? 4.752 19.739 -12.305 1.00 13.99 80 ALA B N 1
ATOM 1976 C CA . ALA B 1 83 ? 4.152 20.741 -11.426 1.00 14.49 80 ALA B CA 1
ATOM 1977 C C . ALA B 1 83 ? 4.370 20.376 -9.949 1.00 12.69 80 ALA B C 1
ATOM 1978 O O . ALA B 1 83 ? 4.657 21.238 -9.142 1.00 13.17 80 ALA B O 1
ATOM 1980 N N . VAL B 1 84 ? 4.139 19.120 -9.616 1.00 13.36 81 VAL B N 1
ATOM 1981 C CA . VAL B 1 84 ? 4.391 18.625 -8.250 1.00 12.52 81 VAL B CA 1
ATOM 1982 C C . VAL B 1 84 ? 5.850 18.724 -7.876 1.00 12.94 81 VAL B C 1
ATOM 1983 O O . VAL B 1 84 ? 6.235 19.154 -6.799 1.00 12.48 81 VAL B O 1
ATOM 1987 N N . TRP B 1 85 ? 6.718 18.312 -8.801 1.00 13.98 82 TRP B N 1
ATOM 1988 C CA . TRP B 1 85 ? 8.157 18.352 -8.562 1.00 15.21 82 TRP B CA 1
ATOM 1989 C C . TRP B 1 85 ? 8.607 19.790 -8.288 1.00 13.86 82 TRP B C 1
ATOM 1990 O O . TRP B 1 85 ? 9.423 19.997 -7.376 1.00 13.94 82 TRP B O 1
ATOM 2001 N N . ALA B 1 86 ? 8.142 20.778 -9.073 1.00 13.16 83 ALA B N 1
ATOM 2002 C CA . ALA B 1 86 ? 8.502 22.174 -8.868 1.00 12.73 83 ALA B CA 1
ATOM 2003 C C . ALA B 1 86 ? 8.120 22.655 -7.472 1.00 12.01 83 ALA B C 1
ATOM 2004 O O . ALA B 1 86 ? 8.898 23.301 -6.781 1.00 13.57 83 ALA B O 1
ATOM 2006 N N . LEU B 1 87 ? 6.891 22.360 -7.046 1.00 11.88 84 LEU B N 1
ATOM 2007 C CA . LEU B 1 87 ? 6.420 22.707 -5.692 1.00 11.26 84 LEU B CA 1
ATOM 2008 C C . LEU B 1 87 ? 7.319 22.085 -4.647 1.00 11.43 84 LEU B C 1
ATOM 2009 O O . LEU B 1 87 ? 7.752 22.772 -3.713 1.00 12.46 84 LEU B O 1
ATOM 2014 N N . MET B 1 88 ? 7.498 20.769 -4.729 1.00 12.37 85 MET B N 1
ATOM 2015 C CA . MET B 1 88 ? 8.320 20.046 -3.762 1.00 12.83 85 MET B CA 1
ATOM 2016 C C . MET B 1 88 ? 9.753 20.535 -3.745 1.00 12.73 85 MET B C 1
ATOM 2017 O O . MET B 1 88 ? 10.325 20.705 -2.656 1.00 13.81 85 MET B O 1
ATOM 2026 N N . ASP B 1 89 ? 10.356 20.749 -4.907 1.00 12.75 86 ASP B N 1
ATOM 2027 C CA . ASP B 1 89 ? 11.740 21.209 -4.964 1.00 14.01 86 ASP B CA 1
ATOM 2028 C C . ASP B 1 89 ? 11.934 22.572 -4.310 1.00 13.65 86 ASP B C 1
ATOM 2029 O O . ASP B 1 89 ? 12.966 22.791 -3.686 1.00 15.29 86 ASP B O 1
ATOM 2034 N N . TYR B 1 90 ? 10.925 23.446 -4.423 1.00 13.29 87 TYR B N 1
ATOM 2035 C CA . TYR B 1 90 ? 10.957 24.752 -3.789 1.00 13.77 87 TYR B CA 1
ATOM 2036 C C . TYR B 1 90 ? 10.890 24.605 -2.265 1.00 12.81 87 TYR B C 1
ATOM 2037 O O . TYR B 1 90 ? 11.398 25.508 -1.564 1.00 14.42 87 TYR B O 1
ATOM 2046 N N . GLY B 1 91 ? 10.257 23.556 -1.804 1.00 13.56 88 GLY B N 1
ATOM 2047 C CA . GLY B 1 91 ? 10.100 23.277 -0.395 1.00 13.16 88 GLY B CA 1
ATOM 2048 C C . GLY B 1 91 ? 8.660 23.159 0.077 1.00 11.91 88 GLY B C 1
ATOM 2049 O O . GLY B 1 91 ? 8.435 22.954 1.268 1.00 12.55 88 GLY B O 1
ATOM 2050 N N . PHE B 1 92 ? 7.680 23.291 -0.840 1.00 10.97 89 PHE B N 1
ATOM 2051 C CA . PHE B 1 92 ? 6.305 23.082 -0.411 1.00 10.39 89 PHE B CA 1
ATOM 2052 C C . PHE B 1 92 ? 6.090 21.597 -0.086 1.00 10.90 89 PHE B C 1
ATOM 2053 O O . PHE B 1 92 ? 6.500 20.732 -0.803 1.00 12.32 89 PHE B O 1
ATOM 2061 N N . ARG B 1 93 ? 5.400 21.391 1.052 1.00 11.20 90 ARG B N 1
ATOM 2062 C CA . ARG B 1 93 ? 4.976 20.068 1.471 1.00 11.39 90 ARG B CA 1
ATOM 2063 C C . ARG B 1 93 ? 3.480 19.930 1.548 1.00 10.67 90 ARG B C 1
ATOM 2064 O O . ARG B 1 93 ? 2.987 18.784 1.617 1.00 12.43 90 ARG B O 1
ATOM 2072 N N . VAL B 1 94 ? 2.748 21.027 1.541 1.00 10.70 91 VAL B N 1
ATOM 2073 C CA . VAL B 1 94 ? 1.292 21.039 1.602 1.00 10.24 91 VAL B CA 1
ATOM 2074 C C . VAL B 1 94 ? 0.793 22.100 0.645 1.00 10.14 91 VAL B C 1
ATOM 2075 O O . VAL B 1 94 ? 1.340 23.217 0.620 1.00 10.08 91 VAL B O 1
ATOM 2079 N N . VAL B 1 95 ? -0.242 21.773 -0.112 1.00 10.11 92 VAL B N 1
ATOM 2080 C CA . VAL B 1 95 ? -1.037 22.747 -0.847 1.00 10.09 92 VAL B CA 1
ATOM 2081 C C . VAL B 1 95 ? -2.485 22.626 -0.344 1.00 9.95 92 VAL B C 1
ATOM 2082 O O . VAL B 1 95 ? -2.970 21.493 -0.237 1.00 11.06 92 VAL B O 1
ATOM 2086 N N . ILE B 1 96 ? -3.104 23.762 -0.087 1.00 10.05 93 ILE B N 1
ATOM 2087 C CA . ILE B 1 96 ? -4.481 23.829 0.339 1.00 10.36 93 ILE B CA 1
ATOM 2088 C C . ILE B 1 96 ? -5.300 24.527 -0.731 1.00 10.83 93 ILE B C 1
ATOM 2089 O O . ILE B 1 96 ? -4.870 25.584 -1.258 1.00 11.73 93 ILE B O 1
ATOM 2094 N N . SER B 1 97 ? -6.438 23.968 -1.090 1.00 11.28 94 SER B N 1
ATOM 2095 C CA . SER B 1 97 ? -7.379 24.570 -2.024 1.00 11.80 94 SER B CA 1
ATOM 2096 C C . SER B 1 97 ? -8.730 23.994 -1.723 1.00 11.87 94 SER B C 1
ATOM 2097 O O . SER B 1 97 ? -8.811 22.882 -1.169 1.00 12.31 94 SER B O 1
ATOM 2100 N N . SER B 1 98 ? -9.772 24.657 -2.182 1.00 12.17 95 SER B N 1
ATOM 2101 C CA . SER B 1 98 ? -11.122 24.100 -2.052 1.00 13.45 95 SER B CA 1
ATOM 2102 C C . SER B 1 98 ? -11.494 23.117 -3.142 1.00 14.23 95 SER B C 1
ATOM 2103 O O . SER B 1 98 ? -12.488 22.435 -2.994 1.00 16.14 95 SER B O 1
ATOM 2106 N N . ARG B 1 99 ? -10.762 22.926 -4.184 1.00 14.18 96 ARG B N 1
ATOM 2107 C CA . ARG B 1 99 ? -10.832 21.918 -5.176 1.00 16.35 96 ARG B CA 1
ATOM 2108 C C . ARG B 1 99 ? -9.528 21.697 -5.937 1.00 14.53 96 ARG B C 1
ATOM 2109 O O . ARG B 1 99 ? -8.934 22.659 -6.408 1.00 15.91 96 ARG B O 1
ATOM 2117 N N . PHE B 1 100 ? -9.053 20.446 -6.077 1.00 18.52 97 PHE B N 1
ATOM 2118 C CA . PHE B 1 100 ? -7.848 20.283 -6.897 1.00 17.82 97 PHE B CA 1
ATOM 2119 C C . PHE B 1 100 ? -8.021 19.726 -8.278 1.00 20.39 97 PHE B C 1
ATOM 2120 O O . PHE B 1 100 ? -8.941 18.892 -8.399 1.00 23.14 97 PHE B O 1
ATOM 2128 N N . GLY B 1 101 ? -7.262 20.100 -9.306 1.00 22.66 98 GLY B N 1
ATOM 2129 C CA . GLY B 1 101 ? -7.345 19.306 -10.558 1.00 24.17 98 GLY B CA 1
ATOM 2130 C C . GLY B 1 101 ? -7.120 17.841 -10.190 1.00 20.86 98 GLY B C 1
ATOM 2131 O O . GLY B 1 101 ? -6.298 17.496 -9.360 1.00 23.85 98 GLY B O 1
ATOM 2132 N N . ASP B 1 102 ? -7.932 16.942 -10.720 1.00 28.61 99 ASP B N 1
ATOM 2133 C CA . ASP B 1 102 ? -7.955 15.511 -10.412 1.00 26.80 99 ASP B CA 1
ATOM 2134 C C . ASP B 1 102 ? -6.625 14.840 -10.727 1.00 31.69 99 ASP B C 1
ATOM 2135 O O . ASP B 1 102 ? -6.077 14.030 -9.980 1.00 27.42 99 ASP B O 1
ATOM 2144 N N . ILE B 1 103 ? -5.981 15.177 -11.848 1.00 27.78 100 ILE B N 1
ATOM 2145 C CA . ILE B 1 103 ? -4.660 14.543 -12.057 1.00 26.08 100 ILE B CA 1
ATOM 2146 C C . ILE B 1 103 ? -3.601 15.050 -11.100 1.00 24.20 100 ILE B C 1
ATOM 2147 O O . ILE B 1 103 ? -2.762 14.326 -10.550 1.00 19.37 100 ILE B O 1
ATOM 2152 N N . PHE B 1 104 ? -3.604 16.356 -10.849 1.00 24.74 101 PHE B N 1
ATOM 2153 C CA . PHE B 1 104 ? -2.714 16.969 -9.873 1.00 19.58 101 PHE B CA 1
ATOM 2154 C C . PHE B 1 104 ? -2.835 16.294 -8.516 1.00 18.07 101 PHE B C 1
ATOM 2155 O O . PHE B 1 104 ? -1.861 16.001 -7.840 1.00 18.34 101 PHE B O 1
ATOM 2163 N N . ARG B 1 105 ? -4.056 16.114 -8.087 1.00 21.16 102 ARG B N 1
ATOM 2164 C CA . ARG B 1 105 ? -4.350 15.567 -6.767 1.00 20.83 102 ARG B CA 1
ATOM 2165 C C . ARG B 1 105 ? -3.661 14.224 -6.555 1.00 20.37 102 ARG B C 1
ATOM 2166 O O . ARG B 1 105 ? -2.973 13.870 -5.588 1.00 20.44 102 ARG B O 1
ATOM 2181 N N . GLY B 1 106 ? -3.870 13.387 -7.569 1.00 21.37 103 GLY B N 1
ATOM 2182 C CA . GLY B 1 106 ? -3.280 12.078 -7.564 1.00 22.84 103 GLY B CA 1
ATOM 2183 C C . GLY B 1 106 ? -1.775 12.060 -7.643 1.00 18.76 103 GLY B C 1
ATOM 2184 O O . GLY B 1 106 ? -1.103 11.345 -6.870 1.00 18.49 103 GLY B O 1
ATOM 2185 N N . ASN B 1 107 ? -1.202 12.863 -8.554 1.00 18.27 104 ASN B N 1
ATOM 2186 C CA . ASN B 1 107 ? 0.234 12.999 -8.644 1.00 17.13 104 ASN B CA 1
ATOM 2187 C C . ASN B 1 107 ? 0.854 13.545 -7.368 1.00 16.37 104 ASN B C 1
ATOM 2188 O O . ASN B 1 107 ? 1.942 13.109 -6.986 1.00 15.84 104 ASN B O 1
ATOM 2193 N N . ALA B 1 108 ? 0.173 14.475 -6.703 1.00 14.54 105 ALA B N 1
ATOM 2194 C CA . ALA B 1 108 ? 0.714 15.033 -5.452 1.00 13.47 105 ALA B CA 1
ATOM 2195 C C . ALA B 1 108 ? 0.958 13.911 -4.459 1.00 13.35 105 ALA B C 1
ATOM 2196 O O . ALA B 1 108 ? 2.039 13.755 -3.910 1.00 14.22 105 ALA B O 1
ATOM 2198 N N . GLY B 1 109 ? -0.099 13.123 -4.193 1.00 15.09 106 GLY B N 1
ATOM 2199 C CA . GLY B 1 109 ? 0.059 12.061 -3.246 1.00 17.29 106 GLY B CA 1
ATOM 2200 C C . GLY B 1 109 ? 1.080 11.008 -3.613 1.00 19.61 106 GLY B C 1
ATOM 2201 O O . GLY B 1 109 ? 1.680 10.389 -2.730 1.00 26.36 106 GLY B O 1
ATOM 2202 N N . LYS B 1 110 ? 1.301 10.785 -4.891 1.00 16.99 107 LYS B N 1
ATOM 2203 C CA . LYS B 1 110 ? 2.252 9.805 -5.349 1.00 17.30 107 LYS B CA 1
ATOM 2204 C C . LYS B 1 110 ? 3.688 10.337 -5.311 1.00 18.72 107 LYS B C 1
ATOM 2205 O O . LYS B 1 110 ? 4.612 9.610 -5.519 1.00 25.15 107 LYS B O 1
ATOM 2211 N N . ALA B 1 111 ? 3.875 11.640 -5.052 1.00 17.26 108 ALA B N 1
ATOM 2212 C CA . ALA B 1 111 ? 5.195 12.215 -4.983 1.00 18.51 108 ALA B CA 1
ATOM 2213 C C . ALA B 1 111 ? 5.564 12.841 -3.655 1.00 18.69 108 ALA B C 1
ATOM 2214 O O . ALA B 1 111 ? 6.615 13.448 -3.480 1.00 26.74 108 ALA B O 1
ATOM 2216 N N . GLY B 1 112 ? 4.731 12.647 -2.647 1.00 15.37 109 GLY B N 1
ATOM 2217 C CA . GLY B 1 112 ? 5.082 13.141 -1.333 1.00 16.53 109 GLY B CA 1
ATOM 2218 C C . GLY B 1 112 ? 4.469 14.470 -0.959 1.00 13.79 109 GLY B C 1
ATOM 2219 O O . GLY B 1 112 ? 4.853 14.975 0.110 1.00 15.54 109 GLY B O 1
ATOM 2220 N N . LEU B 1 113 ? 3.608 15.041 -1.775 1.00 12.27 110 LEU B N 1
ATOM 2221 C CA . LEU B 1 113 ? 2.989 16.349 -1.554 1.00 11.72 110 LEU B CA 1
ATOM 2222 C C . LEU B 1 113 ? 1.570 16.163 -1.064 1.00 11.56 110 LEU B C 1
ATOM 2223 O O . LEU B 1 113 ? 0.797 15.480 -1.705 1.00 12.58 110 LEU B O 1
ATOM 2228 N N . LEU B 1 114 ? 1.204 16.776 0.055 1.00 12.11 111 LEU B N 1
ATOM 2229 C CA . LEU B 1 114 ? -0.153 16.711 0.590 1.00 11.99 111 LEU B CA 1
ATOM 2230 C C . LEU B 1 114 ? -1.002 17.773 -0.081 1.00 11.05 111 LEU B C 1
ATOM 2231 O O . LEU B 1 114 ? -0.721 18.970 0.062 1.00 12.34 111 LEU B O 1
ATOM 2236 N N . ALA B 1 115 ? -2.026 17.360 -0.794 1.00 11.44 112 ALA B N 1
ATOM 2237 C CA . ALA B 1 115 ? -3.026 18.234 -1.403 1.00 11.94 112 ALA B CA 1
ATOM 2238 C C . ALA B 1 115 ? -4.257 18.152 -0.540 1.00 11.37 112 ALA B C 1
ATOM 2239 O O . ALA B 1 115 ? -5.036 17.192 -0.587 1.00 14.49 112 ALA B O 1
ATOM 2241 N N . ALA B 1 116 ? -4.421 19.114 0.372 1.00 11.14 113 ALA B N 1
ATOM 2242 C CA . ALA B 1 116 ? -5.457 19.133 1.393 1.00 10.52 113 ALA B CA 1
ATOM 2243 C C . ALA B 1 116 ? -6.626 19.978 0.914 1.00 10.76 113 ALA B C 1
ATOM 2244 O O . ALA B 1 116 ? -6.492 21.182 0.701 1.00 11.44 113 ALA B O 1
ATOM 2246 N N . GLU B 1 117 ? -7.798 19.330 0.742 1.00 11.79 114 GLU B N 1
ATOM 2247 C CA . GLU B 1 117 ? -8.971 20.023 0.246 1.00 11.88 114 GLU B CA 1
ATOM 2248 C C . GLU B 1 117 ? -9.713 20.633 1.428 1.00 12.01 114 GLU B C 1
ATOM 2249 O O . GLU B 1 117 ? -10.119 19.896 2.337 1.00 12.64 114 GLU B O 1
ATOM 2255 N N . VAL B 1 118 ? -9.880 21.949 1.445 1.00 12.80 115 VAL B N 1
ATOM 2256 C CA . VAL B 1 118 ? -10.441 22.733 2.536 1.00 14.21 115 VAL B CA 1
ATOM 2257 C C . VAL B 1 118 ? -11.599 23.558 1.994 1.00 14.70 115 VAL B C 1
ATOM 2258 O O . VAL B 1 118 ? -11.471 24.091 0.886 1.00 15.25 115 VAL B O 1
ATOM 2262 N N . ALA B 1 119 ? -12.694 23.641 2.727 1.00 13.57 116 ALA B N 1
ATOM 2263 C CA . ALA B 1 119 ? -13.842 24.426 2.281 1.00 14.58 116 ALA B CA 1
ATOM 2264 C C . ALA B 1 119 ? -13.410 25.865 1.955 1.00 14.86 116 ALA B C 1
ATOM 2265 O O . ALA B 1 119 ? -12.559 26.413 2.628 1.00 13.96 116 ALA B O 1
ATOM 2267 N N . GLN B 1 120 ? -14.021 26.464 0.931 1.00 14.64 117 GLN B N 1
ATOM 2268 C CA . GLN B 1 120 ? -13.577 27.775 0.464 1.00 14.47 117 GLN B CA 1
ATOM 2269 C C . GLN B 1 120 ? -13.712 28.811 1.573 1.00 14.89 117 GLN B C 1
ATOM 2270 O O . GLN B 1 120 ? -12.834 29.717 1.662 1.00 15.59 117 GLN B O 1
ATOM 2276 N N . ASP B 1 121 ? -14.734 28.792 2.436 1.00 16.39 118 ASP B N 1
ATOM 2277 C CA . ASP B 1 121 ? -14.783 29.759 3.508 1.00 17.92 118 ASP B CA 1
ATOM 2278 C C . ASP B 1 121 ? -13.602 29.619 4.443 1.00 16.61 118 ASP B C 1
ATOM 2279 O O . ASP B 1 121 ? -13.128 30.612 5.008 1.00 16.68 118 ASP B O 1
ATOM 2284 N N . ASP B 1 122 ? -13.131 28.385 4.594 1.00 15.33 119 ASP B N 1
ATOM 2285 C CA . ASP B 1 122 ? -11.948 28.162 5.437 1.00 14.56 119 ASP B CA 1
ATOM 2286 C C . ASP B 1 122 ? -10.660 28.597 4.726 1.00 12.75 119 ASP B C 1
ATOM 2287 O O . ASP B 1 122 ? -9.769 29.119 5.385 1.00 14.12 119 ASP B O 1
ATOM 2292 N N . VAL B 1 123 ? -10.603 28.430 3.413 1.00 12.32 120 VAL B N 1
ATOM 2293 C CA . VAL B 1 123 ? -9.489 28.998 2.652 1.00 13.38 120 VAL B CA 1
ATOM 2294 C C . VAL B 1 123 ? -9.424 30.503 2.841 1.00 13.04 120 VAL B C 1
ATOM 2295 O O . VAL B 1 123 ? -8.359 31.098 3.069 1.00 13.76 120 VAL B O 1
ATOM 2299 N N . GLU B 1 124 ? -10.586 31.162 2.777 1.00 14.52 121 GLU B N 1
ATOM 2300 C CA . GLU B 1 124 ? -10.643 32.610 2.869 1.00 15.46 121 GLU B CA 1
ATOM 2301 C C . GLU B 1 124 ? -10.081 33.052 4.211 1.00 14.85 121 GLU B C 1
ATOM 2302 O O . GLU B 1 124 ? -9.352 34.026 4.381 1.00 15.23 121 GLU B O 1
ATOM 2308 N N . LEU B 1 125 ? -10.512 32.313 5.259 1.00 14.80 122 LEU B N 1
ATOM 2309 C CA . LEU B 1 125 ? -10.046 32.576 6.598 1.00 14.90 122 LEU B CA 1
ATOM 2310 C C . LEU B 1 125 ? -8.521 32.394 6.718 1.00 14.13 122 LEU B C 1
ATOM 2311 O O . LEU B 1 125 ? -7.796 33.244 7.288 1.00 14.52 122 LEU B O 1
ATOM 2316 N N . LEU B 1 126 ? -7.989 31.286 6.168 1.00 13.22 123 LEU B N 1
ATOM 2317 C CA . LEU B 1 126 ? -6.548 31.065 6.197 1.00 12.70 123 LEU B CA 1
ATOM 2318 C C . LEU B 1 126 ? -5.792 32.191 5.479 1.00 12.72 123 LEU B C 1
ATOM 2319 O O . LEU B 1 126 ? -4.756 32.657 5.986 1.00 12.84 123 LEU B O 1
ATOM 2324 N N . TRP B 1 127 ? -6.307 32.593 4.319 1.00 12.76 124 TRP B N 1
ATOM 2325 C CA . TRP B 1 127 ? -5.668 33.710 3.629 1.00 13.37 124 TRP B CA 1
ATOM 2326 C C . TRP B 1 127 ? -5.583 34.907 4.533 1.00 13.51 124 TRP B C 1
ATOM 2327 O O . TRP B 1 127 ? -4.532 35.533 4.614 1.00 14.91 124 TRP B O 1
ATOM 2338 N N . LYS B 1 128 ? -6.704 35.280 5.162 1.00 15.51 125 LYS B N 1
ATOM 2339 C CA . LYS B 1 128 ? -6.722 36.476 5.975 1.00 18.63 125 LYS B CA 1
ATOM 2340 C C . LYS B 1 128 ? -5.728 36.350 7.121 1.00 16.63 125 LYS B C 1
ATOM 2341 O O . LYS B 1 128 ? -5.017 37.318 7.422 1.00 19.35 125 LYS B O 1
ATOM 2347 N N . LEU B 1 129 ? -5.645 35.208 7.789 1.00 16.12 126 LEU B N 1
ATOM 2348 C CA . LEU B 1 129 ? -4.737 35.022 8.916 1.00 16.31 126 LEU B CA 1
ATOM 2349 C C . LEU B 1 129 ? -3.291 35.201 8.540 1.00 14.70 126 LEU B C 1
ATOM 2350 O O . LEU B 1 129 ? -2.502 35.843 9.214 1.00 16.52 126 LEU B O 1
ATOM 2355 N N . ILE B 1 130 ? -2.915 34.551 7.414 1.00 13.57 127 ILE B N 1
ATOM 2356 C CA . ILE B 1 130 ? -1.526 34.618 6.987 1.00 13.75 127 ILE B CA 1
ATOM 2357 C C . ILE B 1 130 ? -1.150 35.936 6.318 1.00 15.13 127 ILE B C 1
ATOM 2358 O O . ILE B 1 130 ? -0.018 36.399 6.403 1.00 17.92 127 ILE B O 1
ATOM 2367 N N . GLU B 1 131 ? -2.106 36.595 5.665 1.00 16.18 128 GLU B N 1
ATOM 2368 C CA . GLU B 1 131 ? -1.843 37.905 5.098 1.00 16.74 128 GLU B CA 1
ATOM 2369 C C . GLU B 1 131 ? -1.602 38.953 6.181 1.00 18.76 128 GLU B C 1
ATOM 2370 O O . GLU B 1 131 ? -0.754 39.843 6.007 1.00 19.26 128 GLU B O 1
ATOM 2376 N N . GLN B 1 132 ? -2.305 38.821 7.305 1.00 18.86 129 GLN B N 1
ATOM 2377 C CA . GLN B 1 132 ? -2.141 39.848 8.346 1.00 19.53 129 GLN B CA 1
ATOM 2378 C C . GLN B 1 132 ? -1.022 39.545 9.332 1.00 20.84 129 GLN B C 1
ATOM 2379 O O . GLN B 1 132 ? -0.620 40.442 10.020 1.00 21.45 129 GLN B O 1
ATOM 2390 N N . SER B 1 133 ? -0.548 38.295 9.343 1.00 21.53 130 SER B N 1
ATOM 2391 C CA . SER B 1 133 ? 0.625 37.900 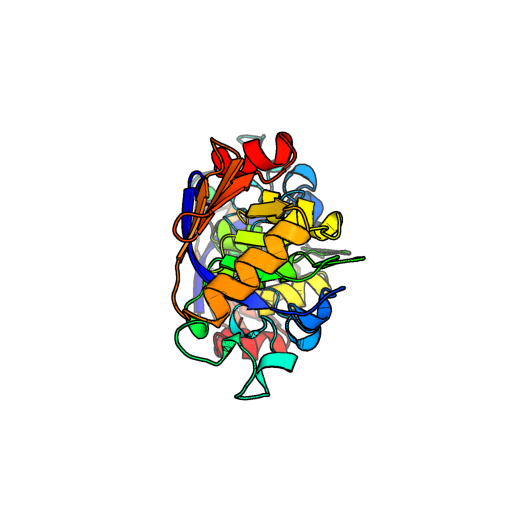10.125 1.00 19.94 130 SER B CA 1
ATOM 2392 C C . SER B 1 133 ? 1.593 37.108 9.242 1.00 16.95 130 SER B C 1
ATOM 2393 O O . SER B 1 133 ? 1.718 35.904 9.445 1.00 16.58 130 SER B O 1
ATOM 2396 N N . PRO B 1 134 ? 2.282 37.748 8.301 1.00 16.21 131 PRO B N 1
ATOM 2397 C CA . PRO B 1 134 ? 3.207 36.952 7.487 1.00 15.04 131 PRO B CA 1
ATOM 2398 C C . PRO B 1 134 ? 4.226 36.216 8.313 1.00 14.22 131 PRO B C 1
ATOM 2399 O O . PRO B 1 134 ? 4.847 36.749 9.222 1.00 17.87 131 PRO B O 1
ATOM 2403 N N . GLY B 1 135 ? 4.367 34.931 7.994 1.00 13.28 132 GLY B N 1
ATOM 2404 C CA . GLY B 1 135 ? 5.229 34.097 8.825 1.00 14.46 132 GLY B CA 1
ATOM 2405 C C . GLY B 1 135 ? 4.429 33.183 9.720 1.00 14.40 132 GLY B C 1
ATOM 2406 O O . GLY B 1 135 ? 5.023 32.218 10.258 1.00 15.39 132 GLY B O 1
ATOM 2407 N N . LEU B 1 136 ? 3.129 33.403 9.926 1.00 13.25 133 LEU B N 1
ATOM 2408 C CA . LEU B 1 136 ? 2.293 32.470 10.649 1.00 14.17 133 LEU B CA 1
ATOM 2409 C C . LEU B 1 136 ? 2.469 31.078 10.057 1.00 13.50 133 LEU B C 1
ATOM 2410 O O . LEU B 1 136 ? 2.392 30.919 8.824 1.00 13.19 133 LEU B O 1
ATOM 2415 N N . GLU B 1 137 ? 2.698 30.108 10.915 1.00 13.15 134 GLU B N 1
ATOM 2416 C CA . GLU B 1 137 ? 2.724 28.713 10.461 1.00 13.71 134 GLU B CA 1
ATOM 2417 C C . GLU B 1 137 ? 1.329 28.121 10.336 1.00 12.91 134 GLU B C 1
ATOM 2418 O O . GLU B 1 137 ? 0.393 28.443 11.077 1.00 14.86 134 GLU B O 1
ATOM 2424 N N . ILE B 1 138 ? 1.216 27.199 9.388 1.00 12.31 135 ILE B N 1
ATOM 2425 C CA . ILE B 1 138 ? 0.090 26.327 9.222 1.00 11.42 135 ILE B CA 1
ATOM 2426 C C . ILE B 1 138 ? 0.556 24.905 9.443 1.00 11.88 135 ILE B C 1
ATOM 2427 O O . ILE B 1 138 ? 1.616 24.561 8.928 1.00 12.48 135 ILE B O 1
ATOM 2436 N N . THR B 1 139 ? -0.218 24.148 10.202 1.00 12.61 136 THR B N 1
ATOM 2437 C CA . THR B 1 139 ? 0.082 22.761 10.469 1.00 13.56 136 THR B CA 1
ATOM 2438 C C . THR B 1 139 ? -0.969 21.904 9.769 1.00 12.87 136 THR B C 1
ATOM 2439 O O . THR B 1 139 ? -2.174 22.143 9.879 1.00 15.88 136 THR B O 1
ATOM 2443 N N . ALA B 1 140 ? -0.524 20.901 9.032 1.00 12.33 137 ALA B N 1
ATOM 2444 C CA . ALA B 1 140 ? -1.399 19.876 8.457 1.00 12.50 137 ALA B CA 1
ATOM 2445 C C . ALA B 1 140 ? -1.080 18.540 9.092 1.00 13.17 137 ALA B C 1
ATOM 2446 O O . ALA B 1 140 ? 0.073 18.100 8.979 1.00 15.78 137 ALA B O 1
ATOM 2448 N N . ASN B 1 141 ? -2.080 17.973 9.736 1.00 13.91 138 ASN B N 1
ATOM 2449 C CA . ASN B 1 141 ? -1.992 16.662 10.365 1.00 14.73 138 ASN B CA 1
ATOM 2450 C C . ASN B 1 141 ? -2.801 15.706 9.540 1.00 14.70 138 ASN B C 1
ATOM 2451 O O . ASN B 1 141 ? -4.026 15.745 9.446 1.00 14.75 138 ASN B O 1
ATOM 2456 N N . LEU B 1 142 ? -2.065 14.781 8.872 1.00 14.60 139 LEU B N 1
ATOM 2457 C CA . LEU B 1 142 ? -2.718 13.832 8.015 1.00 14.99 139 LEU B CA 1
ATOM 2458 C C . LEU B 1 142 ? -3.435 12.732 8.774 1.00 16.73 139 LEU B C 1
ATOM 2459 O O . LEU B 1 142 ? -4.460 12.255 8.265 1.00 23.10 139 LEU B O 1
ATOM 2464 N N . GLN B 1 143 ? -2.921 12.339 9.945 1.00 18.03 140 GLN B N 1
ATOM 2465 C CA . GLN B 1 143 ? -3.625 11.285 10.695 1.00 19.96 140 GLN B CA 1
ATOM 2466 C C . GLN B 1 143 ? -5.006 11.766 11.101 1.00 19.67 140 GLN B C 1
ATOM 2467 O O . GLN B 1 143 ? -5.977 10.996 11.100 1.00 25.16 140 GLN B O 1
ATOM 2473 N N . ASP B 1 144 ? -5.128 13.042 11.510 1.00 17.99 141 ASP B N 1
ATOM 2474 C CA . ASP B 1 144 ? -6.380 13.579 12.003 1.00 19.55 141 ASP B CA 1
ATOM 2475 C C . ASP B 1 144 ? -7.154 14.332 10.964 1.00 17.67 141 ASP B C 1
ATOM 2476 O O . ASP B 1 144 ? -8.287 14.758 11.178 1.00 19.99 141 ASP B O 1
ATOM 2481 N N . ARG B 1 145 ? -6.586 14.546 9.785 1.00 15.78 142 ARG B N 1
ATOM 2482 C CA . ARG B 1 145 ? -7.145 15.287 8.682 1.00 15.30 142 ARG B CA 1
ATOM 2483 C C . ARG B 1 145 ? -7.656 16.673 9.119 1.00 14.02 142 ARG B C 1
ATOM 2484 O O . ARG B 1 145 ? -8.795 17.050 8.840 1.00 14.76 142 ARG B O 1
ATOM 2492 N N . ILE B 1 146 ? -6.743 17.442 9.741 1.00 13.94 143 ILE B N 1
ATOM 2493 C CA . ILE B 1 146 ? -7.015 18.817 10.180 1.00 14.52 143 ILE B CA 1
ATOM 2494 C C . ILE B 1 146 ? -5.841 19.715 9.846 1.00 14.33 143 ILE B C 1
ATOM 2495 O O . ILE B 1 146 ? -4.677 19.331 9.759 1.00 15.32 143 ILE B O 1
ATOM 2500 N N . ILE B 1 147 ? -6.202 20.976 9.617 1.00 13.60 144 ILE B N 1
ATOM 2501 C CA . ILE B 1 147 ? -5.360 22.117 9.416 1.00 12.61 144 ILE B CA 1
ATOM 2502 C C . ILE B 1 147 ? -5.495 23.031 10.627 1.00 13.68 144 ILE B C 1
ATOM 2503 O O . ILE B 1 147 ? -6.604 23.298 11.076 1.00 16.99 144 ILE B O 1
ATOM 2508 N N . THR B 1 148 ? -4.376 23.408 11.223 1.00 13.36 145 THR B N 1
ATOM 2509 C CA . THR B 1 148 ? -4.373 24.311 12.368 1.00 13.75 145 THR B CA 1
ATOM 2510 C C . THR B 1 148 ? -3.607 25.564 12.018 1.00 13.85 145 THR B C 1
ATOM 2511 O O . THR B 1 148 ? -2.498 25.500 11.471 1.00 13.86 145 THR B O 1
ATOM 2515 N N . ALA B 1 149 ? -4.177 26.715 12.297 1.00 14.68 146 ALA B N 1
ATOM 2516 C CA . ALA B 1 149 ? -3.555 28.014 12.144 1.00 15.08 146 ALA B CA 1
ATOM 2517 C C . ALA B 1 149 ? -3.866 28.786 13.414 1.00 15.49 146 ALA B C 1
ATOM 2518 O O . ALA B 1 149 ? -5.012 29.064 13.698 1.00 17.57 146 ALA B O 1
ATOM 2520 N N . ALA B 1 150 ? -2.870 29.068 14.242 1.00 17.79 147 ALA B N 1
ATOM 2521 C CA . ALA B 1 150 ? -3.146 29.669 15.546 1.00 20.19 147 ALA B CA 1
ATOM 2522 C C . ALA B 1 150 ? -4.120 28.801 16.330 1.00 20.35 147 ALA B C 1
ATOM 2523 O O . ALA B 1 150 ? -3.825 27.620 16.482 1.00 21.74 147 ALA B O 1
ATOM 2525 N N . THR B 1 151 ? -5.271 29.284 16.819 1.00 21.61 148 THR B N 1
ATOM 2526 C CA . THR B 1 151 ? -6.204 28.426 17.515 1.00 25.55 148 THR B CA 1
ATOM 2527 C C . THR B 1 151 ? -7.389 28.025 16.657 1.00 22.95 148 THR B C 1
ATOM 2528 O O . THR B 1 151 ? -8.349 27.495 17.197 1.00 25.41 148 THR B O 1
ATOM 2532 N N . VAL B 1 152 ? -7.286 28.266 15.361 1.00 19.96 149 VAL B N 1
ATOM 2533 C CA . VAL B 1 152 ? -8.326 27.885 14.410 1.00 18.94 149 VAL B CA 1
ATOM 2534 C C . VAL B 1 152 ? -7.983 26.497 13.891 1.00 17.62 149 VAL B C 1
ATOM 2535 O O . VAL B 1 152 ? -6.895 26.265 13.354 1.00 17.28 149 VAL B O 1
ATOM 2539 N N . VAL B 1 153 ? -8.898 25.553 14.016 1.00 18.41 150 VAL B N 1
ATOM 2540 C CA . VAL B 1 153 ? -8.738 24.186 13.536 1.00 16.78 150 VAL B CA 1
ATOM 2541 C C . VAL B 1 153 ? -9.797 23.909 12.490 1.00 16.75 150 VAL B C 1
ATOM 2542 O O . VAL B 1 153 ? -10.952 24.169 12.777 1.00 20.27 150 VAL B O 1
ATOM 2546 N N . LEU B 1 154 ? -9.453 23.412 11.327 1.00 16.69 151 LEU B N 1
ATOM 2547 C CA . LEU B 1 154 ? -10.186 23.337 10.079 1.00 18.29 151 LEU B CA 1
ATOM 2548 C C . LEU B 1 154 ? -10.132 21.906 9.594 1.00 16.13 151 LEU B C 1
ATOM 2549 O O . LEU B 1 154 ? -8.976 21.408 9.541 1.00 17.17 151 LEU B O 1
ATOM 2554 N N . PRO B 1 155 ? -11.158 21.193 9.185 1.00 15.08 152 PRO B N 1
ATOM 2555 C CA . PRO B 1 155 ? -10.968 19.878 8.595 1.00 15.60 152 PRO B CA 1
ATOM 2556 C C . PRO B 1 155 ? -10.479 20.002 7.145 1.00 15.36 152 PRO B C 1
ATOM 2557 O O . PRO B 1 155 ? -10.745 20.990 6.457 1.00 15.10 152 PRO B O 1
ATOM 2561 N N . PHE B 1 156 ? -9.785 18.963 6.687 1.00 14.05 153 PHE B N 1
ATOM 2562 C CA . PHE B 1 156 ? -9.516 18.847 5.267 1.00 13.41 153 PHE B CA 1
ATOM 2563 C C . PHE B 1 156 ? -9.888 17.444 4.814 1.00 13.00 153 PHE B C 1
ATOM 2564 O O . PHE B 1 156 ? -9.970 16.510 5.618 1.00 14.36 153 PHE B O 1
ATOM 2572 N N . LYS B 1 157 ? -10.066 17.324 3.513 1.00 13.48 154 LYS B N 1
ATOM 2573 C CA . LYS B 1 157 ? -10.339 16.031 2.901 1.00 13.68 154 LYS B CA 1
ATOM 2574 C C . LYS B 1 157 ? -9.203 15.642 2.012 1.00 13.38 154 LYS B C 1
ATOM 2575 O O . LYS B 1 157 ? -8.545 16.468 1.372 1.00 13.00 154 LYS B O 1
ATOM 2581 N N . ILE B 1 158 ? -9.003 14.337 1.943 1.00 14.32 155 ILE B N 1
ATOM 2582 C CA . ILE B 1 158 ? -7.998 13.726 1.105 1.00 15.42 155 ILE B CA 1
ATOM 2583 C C . ILE B 1 158 ? -8.497 12.341 0.757 1.00 15.39 155 ILE B C 1
ATOM 2584 O O . ILE B 1 158 ? -9.152 11.680 1.560 1.00 18.39 155 ILE B O 1
ATOM 2589 N N . ASP B 1 159 ? -8.184 11.877 -0.465 1.00 17.37 156 ASP B N 1
ATOM 2590 C CA . ASP B 1 159 ? -8.655 10.507 -0.755 1.00 17.27 156 ASP B CA 1
ATOM 2591 C C . ASP B 1 159 ? -7.795 9.523 -0.013 1.00 16.10 156 ASP B C 1
ATOM 2592 O O . ASP B 1 159 ? -6.635 9.760 0.323 1.00 16.36 156 ASP B O 1
ATOM 2597 N N . ASP B 1 160 ? -8.360 8.370 0.320 1.00 17.98 157 ASP B N 1
ATOM 2598 C CA . ASP B 1 160 ? -7.686 7.395 1.186 1.00 17.09 157 ASP B CA 1
ATOM 2599 C C . ASP B 1 160 ? -6.452 6.825 0.484 1.00 16.29 157 ASP B C 1
ATOM 2600 O O . ASP B 1 160 ? -5.477 6.528 1.193 1.00 16.81 157 ASP B O 1
ATOM 2605 N N . HIS B 1 161 ? -6.399 6.700 -0.819 1.00 17.70 158 HIS B N 1
ATOM 2606 C CA . HIS B 1 161 ? -5.220 6.201 -1.511 1.00 16.82 158 HIS B CA 1
ATOM 2607 C C . HIS B 1 161 ? -4.044 7.156 -1.326 1.00 16.23 158 HIS B C 1
ATOM 2608 O O . HIS B 1 161 ? -2.935 6.759 -1.000 1.00 15.40 158 HIS B O 1
ATOM 2615 N N . SER B 1 162 ? -4.266 8.473 -1.496 1.00 15.93 159 SER B N 1
ATOM 2616 C CA . SER B 1 162 ? -3.233 9.454 -1.257 1.00 15.05 159 SER B CA 1
ATOM 2617 C C . SER B 1 162 ? -2.765 9.406 0.182 1.00 12.66 159 SER B C 1
ATOM 2618 O O . SER B 1 162 ? -1.574 9.517 0.472 1.00 13.21 159 SER B O 1
ATOM 2621 N N . ALA B 1 163 ? -3.719 9.294 1.106 1.00 13.49 160 ALA B N 1
ATOM 2622 C CA . ALA B 1 163 ? -3.393 9.277 2.523 1.00 13.06 160 ALA B CA 1
ATOM 2623 C C . ALA B 1 163 ? -2.468 8.084 2.809 1.00 12.03 160 ALA B C 1
ATOM 2624 O O . ALA B 1 163 ? -1.462 8.215 3.491 1.00 13.16 160 ALA B O 1
ATOM 2626 N N . TRP B 1 164 ? -2.798 6.912 2.295 1.00 12.40 161 TRP B N 1
ATOM 2627 C CA . TRP B 1 164 ? -1.997 5.706 2.412 1.00 12.39 161 TRP B CA 1
ATOM 2628 C C . TRP B 1 164 ? -0.594 5.912 1.860 1.00 12.52 161 TRP B C 1
ATOM 2629 O O . TRP B 1 164 ? 0.395 5.636 2.558 1.00 13.84 161 TRP B O 1
ATOM 2640 N N . ARG B 1 165 ? -0.489 6.438 0.661 1.00 12.98 162 ARG B N 1
ATOM 2641 C CA . ARG B 1 165 ? 0.835 6.622 0.104 1.00 13.63 162 ARG B CA 1
ATOM 2642 C C . ARG B 1 165 ? 1.706 7.546 0.953 1.00 13.84 162 ARG B C 1
ATOM 2643 O O . ARG B 1 165 ? 2.899 7.292 1.133 1.00 14.51 162 ARG B O 1
ATOM 2658 N N . LEU B 1 166 ? 1.120 8.651 1.403 1.00 13.32 163 LEU B N 1
ATOM 2659 C CA . LEU B 1 166 ? 1.847 9.642 2.174 1.00 14.01 163 LEU B CA 1
ATOM 2660 C C . LEU B 1 166 ? 2.259 9.060 3.519 1.00 14.56 163 LEU B C 1
ATOM 2661 O O . LEU B 1 166 ? 3.400 9.199 3.970 1.00 15.58 163 LEU B O 1
ATOM 2666 N N . LEU B 1 167 ? 1.304 8.416 4.196 1.00 14.32 164 LEU B N 1
ATOM 2667 C CA . LEU B 1 167 ? 1.587 7.843 5.491 1.00 15.80 164 LEU B CA 1
ATOM 2668 C C . LEU B 1 167 ? 2.656 6.755 5.448 1.00 14.91 164 LEU B C 1
ATOM 2669 O O . LEU B 1 167 ? 3.472 6.574 6.348 1.00 20.08 164 LEU B O 1
ATOM 2674 N N . GLU B 1 168 ? 2.667 5.974 4.396 1.00 15.44 165 GLU B N 1
ATOM 2675 C CA . GLU B 1 168 ? 3.580 4.842 4.260 1.00 16.87 165 GLU B CA 1
ATOM 2676 C C . GLU B 1 168 ? 4.890 5.261 3.613 1.00 18.92 165 GLU B C 1
ATOM 2677 O O . GLU B 1 168 ? 5.853 4.518 3.492 1.00 22.52 165 GLU B O 1
ATOM 2683 N N . GLY B 1 169 ? 5.025 6.520 3.152 1.00 17.95 166 GLY B N 1
ATOM 2684 C CA . GLY B 1 169 ? 6.223 6.968 2.508 1.00 20.32 166 GLY B CA 1
ATOM 2685 C C . GLY B 1 169 ? 6.537 6.259 1.234 1.00 19.15 166 GLY B C 1
ATOM 2686 O O . GLY B 1 169 ? 7.714 6.005 1.042 1.00 26.25 166 GLY B O 1
ATOM 2687 N N . LEU B 1 170 ? 5.536 5.978 0.434 1.00 19.37 167 LEU B N 1
ATOM 2688 C CA . LEU B 1 170 ? 5.803 5.181 -0.771 1.00 22.45 167 LEU B CA 1
ATOM 2689 C C . LEU B 1 170 ? 6.401 5.936 -1.927 1.00 30.86 167 LEU B C 1
ATOM 2690 O O . LEU B 1 170 ? 7.115 5.341 -2.759 1.00 39.03 167 LEU B O 1
ATOM 2695 N N . ASP B 1 171 ? 6.126 7.216 -2.090 1.00 34.99 168 ASP B N 1
ATOM 2696 C CA . ASP B 1 171 ? 6.271 7.709 -3.470 1.00 42.38 168 ASP B CA 1
ATOM 2697 C C . ASP B 1 171 ? 5.063 7.135 -4.234 1.00 47.11 168 ASP B C 1
ATOM 2698 O O . ASP B 1 171 ? 3.943 7.215 -3.697 1.00 45.74 168 ASP B O 1
#

Secondary structure (DSSP, 8-state):
----SEEEEEEEEE---S--HHHHS-GGGTT--S-S--GGGTTTTGGGSTTSGGGSTTGGG--EEEE-SSBT-SS--HHHHHHHHHHT--EEEESSB-HHHHHHHHHHT-EEEE--HHHHHHHHHHHHHSTT-EEEEETTTTEEEETTEEEE-B--HHHHHHHHHT--/---SEEEEEEEEE--SS-BHHHHS-GGGSS----S--GGGTTTTGGGSTTSGGGSTTGGG--EEEE-SSBTBSS--HHHHHHHHHHT--EEEESSB-HHHHHHHHHHT-EEEE--HHHHHHHHHHHHHSTT-EEEEETTTTEEEETTEEEE-B--HHHHHHHHHT--

Solvent-accessible surface area: 14857 Å² total; per-residue (Å²): 87,122,47,14,94,82,38,60,6,19,0,0,10,3,112,108,51,90,0,57,6,55,73,0,0,28,53,122,63,30,178,78,10,11,49,86,36,5,66,102,1,0,1,22,47,65,65,96,76,108,74,15,22,5,60,74,94,26,13,56,166,3,15,0,1,0,0,0,37,38,0,0,49,49,86,13,103,57,20,0,1,12,0,0,27,46,48,26,0,59,0,0,0,0,22,150,18,9,122,93,0,37,29,21,0,5,79,14,19,0,0,4,0,54,2,63,54,118,29,0,64,74,0,13,116,42,0,67,139,56,73,24,47,92,0,39,0,34,2,144,76,79,59,0,43,1,59,134,38,87,8,93,8,148,14,68,98,135,12,4,121,69,3,52,112,16,58,67,204,68,22,110,57,39,55,7,26,0,0,12,6,103,137,62,79,1,38,10,84,73,0,0,26,45,119,77,16,146,58,23,10,48,48,40,4,71,106,2,0,2,20,46,80,60,95,75,112,75,28,22,4,61,75,98,35,10,57,187,3,14,0,2,0,0,0,41,32,0,0,40,48,104,18,93,51,14,0,0,8,0,0,34,47,49,25,0,86,0,0,0,0,25,102,6,4,110,94,0,36,26,18,0,2,70,13,26,0,0,2,0,54,1,65,56,119,31,0,55,64,0,13,110,38,0,68,139,56,74,25,44,94,0,37,0,26,2,116,88,78,55,0,40,0,69,132,44,85,9,92,7,146,13,64,100,129,6,3,131,59,5,58,108,29,76,67

Sequence (335 aa):
SEAFHTHSGIGVPLRRSNVDTDQIIPAVFLKRVTRTGFEDGLFAGWRSDPAFVLNLSPFDRGSVLVAGPDFGTGSSREHAVWALMDYGFRVVISSRFGDIFRGNAGKAGLLAAEVAQDDVELLWKLIEQSPGLEITANLQDRIITAATVVLPFKIDDHSAWRLLEGLDEAFHTHSGIGVPLRRSNVDTDQIIPAVFLKRVTRTGFEDGLFAGWRSDPAFVLNLSPFDRGSVLVAGPDFGTGSSREHAVWALMDYGFRVVISSRFGDIFRGNAGKAGLLAAEVAQDDVELLWKLIEQSPGLEITANLQDRIITAATVVLPFKIDDHSAWRLLEGLD

Radius of gyration: 23.87 Å; Cα contacts (8 Å, |Δi|>4): 786; chains: 2; bounding box: 59×59×55 Å

InterPro domains:
  IPR000573 Aconitase A/isopropylmalate dehydratase small subunit, swivel domain [PF00694] (1-116)
  IPR004431 3-isopropylmalate dehydratase, small subunit [MF_01031] (1-191)
  IPR004431 3-isopropylmalate dehydratase, small subunit [NF002458] (1-193)
  IPR004431 3-isopropylmalate dehydratase, small subunit [TIGR00171] (1-180)
  IPR015928 Aconitase/3-isopropylmalate dehydratase, swivel [G3DSA:3.20.19.10] (1-172)
  IPR033940 3-isopropylmalate dehydratase, swivel domain [cd01577] (14-139)
  IPR050075 3-isopropylmalate dehydratase small subunit [PTHR43345] (1-181)